Protein AF-A0A1E7FFU5-F1 (afdb_monomer)

pLDDT: mean 75.17, std 19.81, range [38.88, 97.31]

Organism: NCBI:txid635003

Secondary structure (DSSP, 8-state):
---PPPP---------------------------------PPP----------------PPP--------------S-S-HHHHHHHHHHHHHHHHHHHHHHHHHHHHHHHHHHHHHHHHHHHHHHHHHHHHHHH-------SSHHHHHHHHHHHHHHHHHHHHHHHHTT-HHHHHHHHHHHHHHHHHHHHHHHHHHHHSSS-SS-SHHHHHHHHHHHHHHHHTT---TT-TT------

Structure (mmCIF, N/CA/C/O backbone):
data_AF-A0A1E7FFU5-F1
#
_entry.id   AF-A0A1E7FFU5-F1
#
loop_
_atom_site.group_PDB
_atom_site.id
_atom_site.type_symbol
_atom_site.label_atom_id
_atom_site.label_alt_id
_atom_site.label_comp_id
_atom_site.label_asym_id
_atom_site.label_entity_id
_atom_site.label_seq_id
_atom_site.pdbx_PDB_ins_code
_atom_site.Cartn_x
_atom_site.Cartn_y
_atom_site.Cartn_z
_atom_site.occupancy
_atom_site.B_iso_or_equiv
_atom_site.auth_seq_id
_atom_site.auth_comp_id
_atom_site.auth_asym_id
_atom_site.auth_atom_id
_atom_site.pdbx_PDB_model_num
ATOM 1 N N . MET A 1 1 ? 16.672 20.144 -65.690 1.00 48.47 1 MET A N 1
ATOM 2 C CA . MET A 1 1 ? 16.721 21.311 -64.787 1.00 48.47 1 MET A CA 1
ATOM 3 C C . MET A 1 1 ? 16.829 20.763 -63.376 1.00 48.47 1 MET A C 1
ATOM 5 O O . MET A 1 1 ? 15.853 20.296 -62.812 1.00 48.47 1 MET A O 1
ATOM 9 N N . THR A 1 2 ? 18.065 20.639 -62.917 1.00 51.03 2 THR A N 1
ATOM 10 C CA . THR A 1 2 ? 18.500 19.960 -61.694 1.00 51.03 2 THR A CA 1
ATOM 11 C C . THR A 1 2 ? 18.874 21.024 -60.674 1.00 51.03 2 THR A C 1
ATOM 13 O O . THR A 1 2 ? 19.785 21.806 -60.929 1.00 51.03 2 THR A O 1
ATOM 16 N N . THR A 1 3 ? 18.182 21.068 -59.539 1.00 55.12 3 THR A N 1
ATOM 17 C CA . THR A 1 3 ? 18.546 21.929 -58.406 1.00 55.12 3 THR A CA 1
ATOM 18 C C . THR A 1 3 ? 18.886 21.049 -57.212 1.00 55.12 3 THR A C 1
ATOM 20 O O . THR A 1 3 ? 18.008 20.594 -56.481 1.00 55.12 3 THR A O 1
ATOM 23 N N . SER A 1 4 ? 20.182 20.787 -57.074 1.00 58.44 4 SER A N 1
ATOM 24 C CA . SER A 1 4 ? 20.850 20.258 -55.889 1.00 58.44 4 SER A CA 1
ATOM 25 C C . SER A 1 4 ? 20.815 21.296 -54.763 1.00 58.44 4 SER A C 1
ATOM 27 O O . SER A 1 4 ? 21.175 22.453 -54.984 1.00 58.44 4 SER A O 1
ATOM 29 N N . LYS A 1 5 ? 20.394 20.887 -53.563 1.00 66.06 5 LYS A N 1
ATOM 30 C CA . LYS A 1 5 ? 20.611 21.637 -52.318 1.00 66.06 5 LYS A CA 1
ATOM 31 C C . LYS A 1 5 ? 21.928 21.174 -51.677 1.00 66.06 5 LYS A C 1
ATOM 33 O O . LYS A 1 5 ? 22.198 19.979 -51.756 1.00 66.06 5 LYS A O 1
ATOM 38 N N . PRO A 1 6 ? 22.717 22.083 -51.082 1.00 65.50 6 PRO A N 1
ATOM 39 C CA . PRO A 1 6 ? 23.960 21.738 -50.407 1.00 65.50 6 PRO A CA 1
ATOM 40 C C . PRO A 1 6 ? 23.704 21.196 -48.997 1.00 65.50 6 PRO A C 1
ATOM 42 O O . PRO A 1 6 ? 22.785 21.642 -48.304 1.00 65.50 6 PRO A O 1
ATOM 45 N N . ASP A 1 7 ? 24.539 20.233 -48.628 1.00 63.53 7 ASP A N 1
ATOM 46 C CA . ASP A 1 7 ? 24.637 19.602 -47.320 1.00 63.53 7 ASP A CA 1
ATOM 47 C C . ASP A 1 7 ? 25.187 20.594 -46.283 1.00 63.53 7 ASP A C 1
ATOM 49 O O . ASP A 1 7 ? 26.199 21.256 -46.511 1.00 63.53 7 ASP A O 1
ATOM 53 N N . GLU A 1 8 ? 24.495 20.710 -45.148 1.00 71.44 8 GLU A N 1
ATOM 54 C CA . GLU A 1 8 ? 24.938 21.479 -43.985 1.00 71.44 8 GLU A CA 1
ATOM 55 C C . GLU A 1 8 ? 25.553 20.498 -42.979 1.00 71.44 8 GLU A C 1
ATOM 57 O O . GLU A 1 8 ? 24.866 19.751 -42.281 1.00 71.44 8 GLU A O 1
ATOM 62 N N . GLU A 1 9 ? 26.880 20.465 -42.998 1.00 61.94 9 GLU A N 1
ATOM 63 C CA . GLU A 1 9 ? 27.776 19.705 -42.134 1.00 61.94 9 GLU A CA 1
ATOM 64 C C . GLU A 1 9 ? 27.812 20.381 -40.751 1.00 61.94 9 GLU A C 1
ATOM 66 O O . GLU A 1 9 ? 28.358 21.470 -40.590 1.00 61.94 9 GLU A O 1
ATOM 71 N N . GLN A 1 10 ? 27.156 19.780 -39.750 1.00 61.38 10 GLN A N 1
ATOM 72 C CA . GLN A 1 10 ? 27.301 20.180 -38.346 1.00 61.38 10 GLN A CA 1
ATOM 73 C C . GLN A 1 10 ? 28.286 19.248 -37.645 1.00 61.38 10 GLN A C 1
ATOM 75 O O . GLN A 1 10 ? 27.934 18.152 -37.201 1.00 61.38 10 GLN A O 1
ATOM 80 N N . ASP A 1 11 ? 29.515 19.738 -37.520 1.00 58.59 11 ASP A N 1
ATOM 81 C CA . ASP A 1 11 ? 30.542 19.224 -36.625 1.00 58.59 11 ASP A CA 1
ATOM 82 C C . ASP A 1 11 ? 30.100 19.403 -35.167 1.00 58.59 11 ASP A C 1
ATOM 84 O O . ASP A 1 11 ? 30.077 20.512 -34.629 1.00 58.59 11 ASP A O 1
ATOM 88 N N . ILE A 1 12 ? 29.746 18.303 -34.501 1.00 67.06 12 ILE A N 1
ATOM 89 C CA . ILE A 1 12 ? 29.604 18.274 -33.044 1.00 67.06 12 ILE A CA 1
ATOM 90 C C . ILE A 1 12 ? 30.873 17.643 -32.474 1.00 67.06 12 ILE A C 1
ATOM 92 O O . ILE A 1 12 ? 31.105 16.437 -32.592 1.00 67.06 12 ILE A O 1
ATOM 96 N N . GLU A 1 13 ? 31.694 18.496 -31.859 1.00 58.28 13 GLU A N 1
ATOM 97 C CA . GLU A 1 13 ? 32.890 18.144 -31.099 1.00 58.28 13 GLU A CA 1
ATOM 98 C C . GLU A 1 13 ? 32.634 16.964 -30.154 1.00 58.28 13 GLU A C 1
ATOM 100 O O . GLU A 1 13 ? 31.835 17.012 -29.216 1.00 58.28 13 GLU A O 1
ATOM 105 N N . THR A 1 14 ? 33.383 15.892 -30.391 1.00 55.06 14 THR A N 1
ATOM 106 C CA . THR A 1 14 ? 33.469 14.734 -29.508 1.00 55.06 14 THR A CA 1
ATOM 107 C C . THR A 1 14 ? 34.507 15.033 -28.426 1.00 55.06 14 THR A C 1
ATOM 109 O O . THR A 1 14 ? 35.683 14.703 -28.561 1.00 55.06 14 THR A O 1
ATOM 112 N N . GLY A 1 15 ? 34.077 15.691 -27.348 1.00 54.62 15 GLY A N 1
ATOM 113 C CA . GLY A 1 15 ? 34.876 15.878 -26.138 1.00 54.62 15 GLY A CA 1
ATOM 114 C C . GLY A 1 15 ? 34.984 14.574 -25.352 1.00 54.62 15 GLY A C 1
ATOM 115 O O . GLY A 1 15 ? 34.080 14.210 -24.601 1.00 54.62 15 GLY A O 1
ATOM 116 N N . GLY A 1 16 ? 36.081 13.849 -25.557 1.00 55.94 16 GLY A N 1
ATOM 117 C CA . GLY A 1 16 ? 36.448 12.685 -24.764 1.00 55.94 16 GLY A CA 1
ATOM 118 C C . GLY A 1 16 ? 37.098 13.087 -23.442 1.00 55.94 16 GLY A C 1
ATOM 119 O O . GLY A 1 16 ? 38.154 13.707 -23.441 1.00 55.94 16 GLY A O 1
ATOM 120 N N . GLU A 1 17 ? 36.531 12.633 -22.327 1.00 53.38 17 GLU A N 1
ATOM 121 C CA . GLU A 1 17 ? 37.283 12.414 -21.091 1.00 53.38 17 GLU A CA 1
ATOM 122 C C . GLU A 1 17 ? 36.976 11.014 -20.551 1.00 53.38 17 GLU A C 1
ATOM 124 O O . GLU A 1 17 ? 35.843 10.645 -20.240 1.00 53.38 17 GLU A O 1
ATOM 129 N N . ALA A 1 18 ? 38.034 10.208 -20.520 1.00 57.22 18 ALA A N 1
ATOM 130 C CA . ALA A 1 18 ? 38.083 8.850 -20.009 1.00 57.22 18 ALA A CA 1
ATOM 131 C C . ALA A 1 18 ? 38.321 8.851 -18.472 1.00 57.22 18 ALA A C 1
ATOM 133 O O . ALA A 1 18 ? 38.581 9.897 -17.878 1.00 57.22 18 ALA A O 1
ATOM 134 N N . PRO A 1 19 ? 38.211 7.691 -17.795 1.00 59.06 19 PRO A N 1
ATOM 135 C CA . PRO A 1 19 ? 37.777 7.595 -16.404 1.00 59.06 19 PRO A CA 1
ATOM 136 C C . PRO A 1 19 ? 38.926 7.560 -15.389 1.00 59.06 19 PRO A C 1
ATOM 138 O O . PRO A 1 19 ? 39.921 6.862 -15.575 1.00 59.06 19 PRO A O 1
ATOM 141 N N . ALA A 1 20 ? 38.722 8.194 -14.232 1.00 55.06 20 ALA A N 1
ATOM 142 C CA . ALA A 1 20 ? 39.551 7.982 -13.048 1.00 55.06 20 ALA A CA 1
ATOM 143 C C . ALA A 1 20 ? 38.876 6.994 -12.079 1.00 55.06 20 ALA A C 1
ATOM 145 O O . ALA A 1 20 ? 38.003 7.329 -11.279 1.00 55.06 20 ALA A O 1
ATOM 146 N N . THR A 1 21 ? 39.322 5.744 -12.152 1.00 56.97 21 THR A N 1
ATOM 147 C CA . THR A 1 21 ? 39.233 4.727 -11.098 1.00 56.97 21 THR A CA 1
ATOM 148 C C . THR A 1 21 ? 39.769 5.243 -9.758 1.00 56.97 21 THR A C 1
ATOM 150 O O . THR A 1 21 ? 40.931 5.631 -9.683 1.00 56.97 21 THR A O 1
ATOM 153 N N . ALA A 1 22 ? 38.999 5.127 -8.668 1.00 52.16 22 ALA A N 1
ATOM 154 C CA . ALA A 1 22 ? 39.544 5.248 -7.310 1.00 52.16 22 ALA A CA 1
ATOM 155 C C . ALA A 1 22 ? 38.818 4.361 -6.275 1.00 52.16 22 ALA A C 1
ATOM 157 O O . ALA A 1 22 ? 37.822 4.720 -5.659 1.00 52.16 22 ALA A O 1
ATOM 158 N N . VAL A 1 23 ? 39.380 3.162 -6.110 1.00 56.91 23 VAL A N 1
ATOM 159 C CA . VAL A 1 23 ? 39.709 2.483 -4.842 1.00 56.91 23 VAL A CA 1
ATOM 160 C C . VAL A 1 23 ? 38.665 2.459 -3.707 1.00 56.91 23 VAL A C 1
ATOM 162 O O . VAL A 1 23 ? 38.579 3.290 -2.809 1.00 56.91 23 VAL A O 1
ATOM 165 N N . LYS A 1 24 ? 38.018 1.297 -3.672 1.00 51.50 24 LYS A N 1
ATOM 166 C CA . LYS A 1 24 ? 37.407 0.561 -2.556 1.00 51.50 24 LYS A CA 1
ATOM 167 C C . LYS A 1 24 ? 38.273 0.571 -1.272 1.00 51.50 24 LYS A C 1
ATOM 169 O O . LYS A 1 24 ? 39.325 -0.062 -1.232 1.00 51.50 24 LYS A O 1
ATOM 174 N N . ARG A 1 25 ? 37.779 1.144 -0.165 1.00 57.78 25 ARG A N 1
ATOM 175 C CA . ARG A 1 25 ? 38.251 0.828 1.205 1.00 57.78 25 ARG A CA 1
ATOM 176 C C . ARG A 1 25 ? 37.087 0.389 2.096 1.00 57.78 25 ARG A C 1
ATOM 178 O O . ARG A 1 25 ? 36.373 1.190 2.684 1.00 57.78 25 ARG A O 1
ATOM 185 N N . ARG A 1 26 ? 36.924 -0.933 2.207 1.00 53.69 26 ARG A N 1
ATOM 186 C CA . ARG A 1 26 ? 36.087 -1.598 3.216 1.00 53.69 26 ARG A CA 1
ATOM 187 C C . ARG A 1 26 ? 36.779 -1.498 4.581 1.00 53.69 26 ARG A C 1
ATOM 189 O O . ARG A 1 26 ? 37.820 -2.122 4.771 1.00 53.69 26 ARG A O 1
ATOM 196 N N . LYS A 1 27 ? 36.191 -0.793 5.551 1.00 54.78 27 LYS A N 1
ATOM 197 C CA . LYS A 1 27 ? 36.510 -0.989 6.975 1.00 54.78 27 LYS A CA 1
ATOM 198 C C . LYS A 1 27 ? 35.531 -2.009 7.564 1.00 54.78 27 LYS A C 1
ATOM 200 O O . LYS A 1 27 ? 34.360 -1.716 7.770 1.00 54.78 27 LYS A O 1
ATOM 205 N N . LYS A 1 28 ? 36.038 -3.220 7.813 1.00 49.88 28 LYS A N 1
ATOM 206 C CA . LYS A 1 28 ? 35.433 -4.238 8.685 1.00 49.88 28 LYS A CA 1
ATOM 207 C C . LYS A 1 28 ? 35.351 -3.660 10.102 1.00 49.88 28 LYS A C 1
ATOM 209 O O . LYS A 1 28 ? 36.396 -3.408 10.697 1.00 49.88 28 LYS A O 1
ATOM 214 N N . LYS A 1 29 ? 34.150 -3.508 10.662 1.00 50.50 29 LYS A N 1
ATOM 215 C CA . LYS A 1 29 ? 33.973 -3.364 12.112 1.00 50.50 29 LYS A CA 1
ATOM 216 C C . LYS A 1 29 ? 33.517 -4.713 12.663 1.00 50.50 29 LYS A C 1
ATOM 218 O O . LYS A 1 29 ? 32.391 -5.138 12.440 1.00 50.50 29 LYS A O 1
ATOM 223 N N . LYS A 1 30 ? 34.456 -5.406 13.313 1.00 54.12 30 LYS A N 1
ATOM 224 C CA . LYS A 1 30 ? 34.200 -6.516 14.236 1.00 54.12 30 LYS A CA 1
ATOM 225 C C . LYS A 1 30 ? 33.407 -5.947 15.414 1.00 54.12 30 LYS A C 1
ATOM 227 O O . LYS A 1 30 ? 33.922 -5.069 16.099 1.00 54.12 30 LYS A O 1
ATOM 232 N N . GLN A 1 31 ? 32.218 -6.472 15.670 1.00 47.03 31 GLN A N 1
ATOM 233 C CA . GLN A 1 31 ? 31.634 -6.490 17.007 1.00 47.03 31 GLN A CA 1
ATOM 234 C C . GLN A 1 31 ? 31.144 -7.913 17.252 1.00 47.03 31 GLN A C 1
ATOM 236 O O . GLN A 1 31 ? 30.123 -8.347 16.737 1.00 47.03 31 GLN A O 1
ATOM 241 N N . SER A 1 32 ? 32.001 -8.648 17.955 1.00 50.69 32 SER A N 1
ATOM 242 C CA . SER A 1 32 ? 31.706 -9.903 18.624 1.00 50.69 32 SER A CA 1
ATOM 243 C C . SER A 1 32 ? 31.334 -9.519 20.047 1.00 50.69 32 SER A C 1
ATOM 245 O O . SER A 1 32 ? 32.180 -8.983 20.760 1.00 50.69 32 SER A O 1
ATOM 247 N N . ALA A 1 33 ? 30.090 -9.757 20.431 1.00 49.69 33 ALA A N 1
ATOM 248 C CA . ALA A 1 33 ? 29.668 -9.779 21.820 1.00 49.69 33 ALA A CA 1
ATOM 249 C C . ALA A 1 33 ? 28.787 -11.016 21.978 1.00 49.69 33 ALA A C 1
ATOM 251 O O . ALA A 1 33 ? 27.599 -11.003 21.671 1.00 49.69 33 ALA A O 1
ATOM 252 N N . THR A 1 34 ? 29.439 -12.108 22.366 1.00 47.66 34 THR A N 1
ATOM 253 C CA . THR A 1 34 ? 28.807 -13.272 22.975 1.00 47.66 34 THR A CA 1
ATOM 254 C C . THR A 1 34 ? 28.323 -12.815 24.345 1.00 47.66 34 THR A C 1
ATOM 256 O O . THR A 1 34 ? 29.135 -12.400 25.169 1.00 47.66 34 THR A O 1
ATOM 259 N N . SER A 1 35 ? 27.012 -12.817 24.555 1.00 51.22 35 SER A N 1
ATOM 260 C CA . SER A 1 35 ? 26.415 -12.725 25.883 1.00 51.22 35 SER A CA 1
ATOM 261 C C . SER A 1 35 ? 25.649 -14.016 26.088 1.00 51.22 35 SER A C 1
ATOM 263 O O . SER A 1 35 ? 24.533 -14.172 25.599 1.00 51.22 35 SER A O 1
ATOM 265 N N . ASP A 1 36 ? 26.314 -14.945 26.761 1.00 54.31 36 ASP A N 1
ATOM 266 C CA . ASP A 1 36 ? 25.698 -16.093 27.404 1.00 54.31 36 ASP A CA 1
ATOM 267 C C . ASP A 1 36 ? 24.752 -15.581 28.495 1.00 54.31 36 ASP A C 1
ATOM 269 O O . ASP A 1 36 ? 25.110 -14.683 29.260 1.00 54.31 36 ASP A O 1
ATOM 273 N N . GLY A 1 37 ? 23.530 -16.107 28.547 1.00 48.44 37 GLY A N 1
ATOM 274 C CA . GLY A 1 37 ? 22.545 -15.630 29.510 1.00 48.44 37 GLY A CA 1
ATOM 275 C C . GLY A 1 37 ? 21.206 -16.345 29.431 1.00 48.44 37 GLY A C 1
ATOM 276 O O . GLY A 1 37 ? 20.300 -15.887 28.751 1.00 48.44 37 GLY A O 1
ATOM 277 N N . GLU A 1 38 ? 21.123 -17.423 30.209 1.00 38.88 38 GLU A N 1
ATOM 278 C CA . GLU A 1 38 ? 19.948 -17.840 30.983 1.00 38.88 38 GLU A CA 1
ATOM 279 C C . GLU A 1 38 ? 18.768 -18.558 30.308 1.00 38.88 38 GLU A C 1
ATOM 281 O O . GLU A 1 38 ? 18.119 -18.098 29.377 1.00 38.88 38 GLU A O 1
ATOM 286 N N . GLY A 1 39 ? 18.388 -19.655 30.971 1.00 43.38 39 GLY A N 1
ATOM 287 C CA . GLY A 1 39 ? 17.017 -19.744 31.464 1.00 43.38 39 GLY A CA 1
ATOM 288 C C . GLY A 1 39 ? 16.097 -20.641 30.660 1.00 43.38 39 GLY A C 1
ATOM 289 O O . GLY A 1 39 ? 15.221 -20.173 29.945 1.00 43.38 39 GLY A O 1
ATOM 290 N N . ARG A 1 40 ? 16.239 -21.950 30.856 1.00 53.88 40 ARG A N 1
ATOM 291 C CA . ARG A 1 40 ? 15.238 -22.955 30.492 1.00 53.88 40 ARG A CA 1
ATOM 292 C C . ARG A 1 40 ? 14.250 -23.116 31.659 1.00 53.88 40 ARG A C 1
ATOM 294 O O . ARG A 1 40 ? 14.632 -23.754 32.638 1.00 53.88 40 ARG A O 1
ATOM 301 N N . PRO A 1 41 ? 13.009 -22.602 31.602 1.00 57.94 41 PRO A N 1
ATOM 302 C CA . PRO A 1 41 ? 11.950 -23.090 32.468 1.00 57.94 41 PRO A CA 1
ATOM 303 C C . PRO A 1 41 ? 11.300 -24.330 31.851 1.00 57.94 41 PRO A C 1
ATOM 305 O O . PRO A 1 41 ? 11.048 -24.426 30.649 1.00 57.94 41 PRO A O 1
ATOM 308 N N . SER A 1 42 ? 11.105 -25.302 32.729 1.00 54.53 42 SER A N 1
ATOM 309 C CA . SER A 1 42 ? 10.524 -26.613 32.508 1.00 54.53 42 SER A CA 1
ATOM 310 C C . SER A 1 42 ? 9.164 -26.572 31.821 1.00 54.53 42 SER A C 1
ATOM 312 O O . SER A 1 42 ? 8.339 -25.696 32.065 1.00 54.53 42 SER A O 1
ATOM 314 N N . ALA A 1 43 ? 8.936 -27.600 31.007 1.00 44.91 43 ALA A N 1
ATOM 315 C CA . ALA A 1 43 ? 7.628 -27.989 30.525 1.00 44.91 43 ALA A CA 1
ATOM 316 C C . ALA A 1 43 ? 6.690 -28.248 31.715 1.00 44.91 43 ALA A C 1
ATOM 318 O O . ALA A 1 43 ? 6.987 -29.080 32.572 1.00 44.91 43 ALA A O 1
ATOM 319 N N . ILE A 1 44 ? 5.570 -27.532 31.744 1.00 49.47 44 ILE A N 1
ATOM 320 C CA . ILE A 1 44 ? 4.388 -27.905 32.513 1.00 49.47 44 ILE A CA 1
ATOM 321 C C . ILE A 1 44 ? 3.377 -28.383 31.477 1.00 49.47 44 ILE A C 1
ATOM 323 O O . ILE A 1 44 ? 2.782 -27.592 30.747 1.00 49.47 44 ILE A O 1
ATOM 327 N N . THR A 1 45 ? 3.263 -29.700 31.375 1.00 48.47 45 THR A N 1
ATOM 328 C CA . THR A 1 45 ? 2.127 -30.388 30.774 1.00 48.47 45 THR A CA 1
ATOM 329 C C . THR A 1 45 ? 0.933 -30.128 31.691 1.00 48.47 45 THR A C 1
ATOM 331 O O . THR A 1 45 ? 0.994 -30.463 32.873 1.00 48.47 45 THR A O 1
ATOM 334 N N . MET A 1 46 ? -0.112 -29.476 31.184 1.00 52.34 46 MET A N 1
ATOM 335 C CA . MET A 1 46 ? -1.432 -29.530 31.805 1.00 52.34 46 MET A CA 1
ATOM 336 C C . MET A 1 46 ? -2.358 -30.250 30.844 1.00 52.34 46 MET A C 1
ATOM 338 O O . MET A 1 46 ? -2.714 -29.739 29.781 1.00 52.34 46 MET A O 1
ATOM 342 N N . ASP A 1 47 ? -2.676 -31.467 31.247 1.00 65.62 47 ASP A N 1
ATOM 343 C CA . ASP A 1 47 ? -3.780 -32.258 30.756 1.00 65.62 47 ASP A CA 1
ATOM 344 C C . ASP A 1 47 ? -5.018 -31.733 31.494 1.00 65.62 47 ASP A C 1
ATOM 346 O O . ASP A 1 47 ? -5.048 -31.784 32.722 1.00 65.62 47 ASP A O 1
ATOM 350 N N . GLU A 1 48 ? -6.028 -31.211 30.796 1.00 56.34 48 GLU A N 1
ATOM 351 C CA . GLU A 1 48 ? -7.367 -31.146 31.388 1.00 56.34 48 GLU A CA 1
ATOM 352 C C . GLU A 1 48 ? -8.462 -31.224 30.319 1.00 56.34 48 GLU A C 1
ATOM 354 O O . GLU A 1 48 ? -8.619 -30.359 29.453 1.00 56.34 48 GLU A O 1
ATOM 359 N N . GLU A 1 49 ? -9.193 -32.336 30.394 1.00 51.62 49 GLU A N 1
ATOM 360 C CA . GLU A 1 49 ? -10.520 -32.549 29.837 1.00 51.62 49 GLU A CA 1
ATOM 361 C C . GLU A 1 49 ? -11.482 -31.435 30.263 1.00 51.62 49 GLU A C 1
ATOM 363 O O . GLU A 1 49 ? -11.492 -31.005 31.411 1.00 51.62 49 GLU A O 1
ATOM 368 N N . GLY A 1 50 ? -12.375 -31.021 29.365 1.00 48.53 50 GLY A N 1
ATOM 369 C CA . GLY A 1 50 ? -13.420 -30.074 29.742 1.00 48.53 50 GLY A CA 1
ATOM 370 C C . GLY A 1 50 ? -14.303 -29.642 28.587 1.00 48.53 50 GLY A C 1
ATOM 371 O O . GLY A 1 50 ? -14.411 -28.456 28.290 1.00 48.53 50 GLY A O 1
ATOM 372 N N . ALA A 1 51 ? -14.935 -30.599 27.910 1.00 49.53 51 ALA A N 1
ATOM 373 C CA . ALA A 1 51 ? -16.003 -30.308 26.967 1.00 49.53 51 ALA A CA 1
ATOM 374 C C . ALA A 1 51 ? -17.230 -29.766 27.721 1.00 49.53 51 ALA A C 1
ATOM 376 O O . ALA A 1 51 ? -17.987 -30.528 28.318 1.00 49.53 51 ALA A O 1
ATOM 377 N N . LEU A 1 52 ? -17.456 -28.453 27.655 1.00 46.88 52 LEU A N 1
ATOM 378 C CA . LEU A 1 52 ? -18.755 -27.853 27.947 1.00 46.88 52 LEU A CA 1
ATOM 379 C C . LEU A 1 52 ? -19.182 -26.956 26.785 1.00 46.88 52 LEU A C 1
ATOM 381 O O . LEU A 1 52 ? -18.680 -25.857 26.564 1.00 46.88 52 LEU A O 1
ATOM 385 N N . THR A 1 53 ? -20.145 -27.481 26.037 1.00 48.78 53 THR A N 1
ATOM 386 C CA . THR A 1 53 ? -21.021 -26.772 25.105 1.00 48.78 53 THR A CA 1
ATOM 387 C C . THR A 1 53 ? -21.710 -25.583 25.783 1.00 48.78 53 THR A C 1
ATOM 389 O O . THR A 1 53 ? -22.399 -25.794 26.785 1.00 48.78 53 THR A O 1
ATOM 392 N N . PRO A 1 54 ? -21.646 -24.361 25.225 1.00 46.06 54 PRO A N 1
ATOM 393 C CA . PRO A 1 54 ? -22.546 -23.293 25.614 1.00 46.06 54 PRO A CA 1
ATOM 394 C C . PRO A 1 54 ? -23.835 -23.390 24.794 1.00 46.06 54 PRO A C 1
ATOM 396 O O . PRO A 1 54 ? -23.869 -23.132 23.590 1.00 46.06 54 PRO A O 1
ATOM 399 N N . THR A 1 55 ? -24.906 -23.772 25.482 1.00 45.00 55 THR A N 1
ATOM 400 C CA . THR A 1 55 ? -26.290 -23.673 25.021 1.00 45.00 55 THR A CA 1
ATOM 401 C C . THR A 1 55 ? -26.646 -22.210 24.736 1.00 45.00 55 THR A C 1
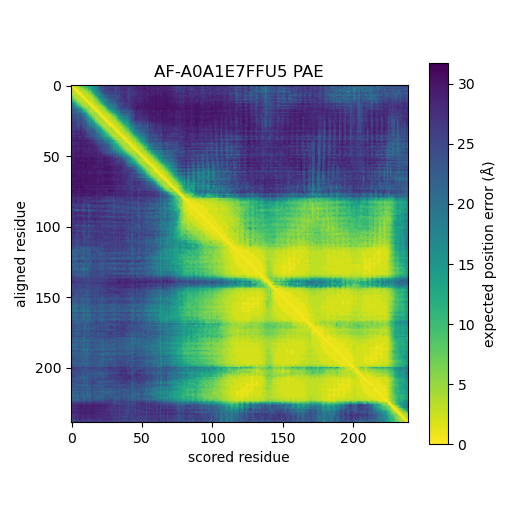ATOM 403 O O . THR A 1 55 ? -26.350 -21.315 25.527 1.00 45.00 55 THR A O 1
ATOM 406 N N . GLN A 1 56 ? -27.287 -21.984 23.589 1.00 49.19 56 GLN A N 1
ATOM 407 C CA . GLN A 1 56 ? -27.824 -20.704 23.131 1.00 49.19 56 GLN A CA 1
ATOM 408 C C . GLN A 1 56 ? -28.720 -20.022 24.176 1.00 49.19 56 GLN A C 1
ATOM 410 O O . GLN A 1 56 ? -29.628 -20.639 24.728 1.00 49.19 56 GLN A O 1
ATOM 415 N N . GLY A 1 57 ? -28.533 -18.712 24.342 1.00 44.59 57 GLY A N 1
ATOM 416 C CA . GLY A 1 57 ? -29.480 -17.814 24.997 1.00 44.59 57 GLY A CA 1
ATOM 417 C C . GLY A 1 57 ? -29.699 -16.574 24.135 1.00 44.59 57 GLY A C 1
ATOM 418 O O . GLY A 1 57 ? -28.950 -15.605 24.223 1.00 44.59 57 GLY A O 1
ATOM 419 N N . THR A 1 58 ? -30.706 -16.615 23.264 1.00 49.59 58 THR A N 1
ATOM 420 C CA . THR A 1 58 ? -31.203 -15.444 22.532 1.00 49.59 58 THR A CA 1
ATOM 421 C C . THR A 1 58 ? -32.003 -14.577 23.499 1.00 49.59 58 THR A C 1
ATOM 423 O O . THR A 1 58 ? -33.181 -14.831 23.737 1.00 49.59 58 THR A O 1
ATOM 426 N N . THR A 1 59 ? -31.366 -13.546 24.051 1.00 47.38 59 THR A N 1
ATOM 427 C CA . THR A 1 59 ? -32.046 -12.540 24.875 1.00 47.38 59 THR A CA 1
ATOM 428 C C . THR A 1 59 ? -32.195 -11.253 24.072 1.00 47.38 59 THR A C 1
ATOM 430 O O . THR A 1 59 ? -31.230 -10.535 23.816 1.00 47.38 59 THR A O 1
ATOM 433 N N . THR A 1 60 ? -33.424 -10.974 23.649 1.00 48.41 60 THR A N 1
ATOM 434 C CA . THR A 1 60 ? -33.845 -9.701 23.054 1.00 48.41 60 THR A CA 1
ATOM 435 C C . THR A 1 60 ? -33.573 -8.532 24.009 1.00 48.41 60 THR A C 1
ATOM 437 O O . THR A 1 60 ? -33.927 -8.629 25.187 1.00 48.41 60 THR A O 1
ATOM 440 N N . PRO A 1 61 ? -32.995 -7.412 23.537 1.00 52.94 61 PRO A N 1
ATOM 441 C CA . PRO A 1 61 ? -32.752 -6.252 24.383 1.00 52.94 61 PRO A CA 1
ATOM 442 C C . PRO A 1 61 ? -34.073 -5.539 24.730 1.00 52.94 61 PRO A C 1
ATOM 444 O O . PRO A 1 61 ? -34.915 -5.341 23.847 1.00 52.94 61 PRO A O 1
ATOM 447 N N . PRO A 1 62 ? -34.271 -5.115 25.992 1.00 52.22 62 PRO A N 1
ATOM 448 C CA . PRO A 1 62 ? -35.431 -4.326 26.374 1.00 52.22 62 PRO A CA 1
ATOM 449 C C . PRO A 1 62 ? -35.346 -2.932 25.742 1.00 52.22 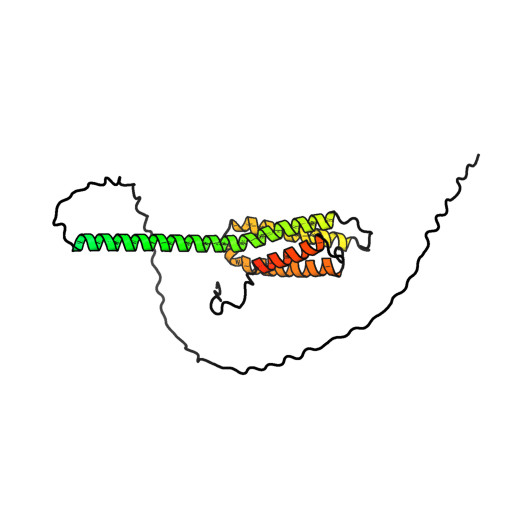62 PRO A C 1
ATOM 451 O O . PRO A 1 62 ? -34.358 -2.209 25.874 1.00 52.22 62 PRO A O 1
ATOM 454 N N . LYS A 1 63 ? -36.415 -2.553 25.041 1.00 50.59 63 LYS A N 1
ATOM 455 C CA . LYS A 1 63 ? -36.633 -1.219 24.482 1.00 50.59 63 LYS A CA 1
ATOM 456 C C 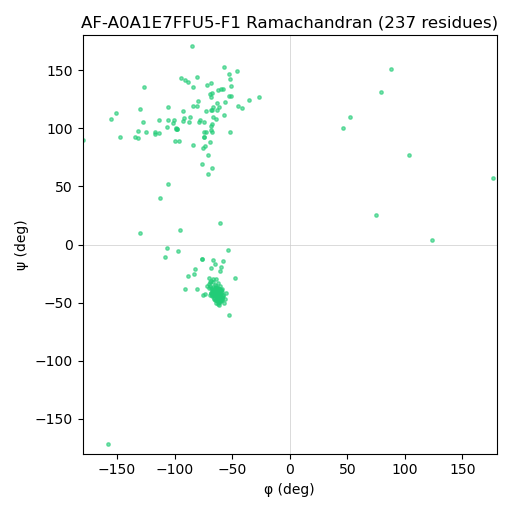. LYS A 1 63 ? -36.845 -0.231 25.632 1.00 50.59 63 LYS A C 1
ATOM 458 O O . LYS A 1 63 ? -37.939 -0.139 26.178 1.00 50.59 63 LYS A O 1
ATOM 463 N N . ILE A 1 64 ? -35.788 0.487 26.007 1.00 49.41 64 ILE A N 1
ATOM 464 C CA . ILE A 1 64 ? -35.835 1.548 27.017 1.00 49.41 64 ILE A CA 1
ATOM 465 C C . ILE A 1 64 ? -36.427 2.801 26.365 1.00 49.41 64 ILE A C 1
ATOM 467 O O . ILE A 1 64 ? -35.791 3.454 25.539 1.00 49.41 64 ILE A O 1
ATOM 471 N N . THR A 1 65 ? -37.669 3.119 26.717 1.00 50.25 65 THR A N 1
ATOM 472 C CA . THR A 1 65 ? -38.280 4.431 26.479 1.00 50.25 65 THR A CA 1
ATOM 473 C C . THR A 1 65 ? -37.605 5.494 27.355 1.00 50.25 65 THR A C 1
ATOM 475 O O . THR A 1 65 ? -37.340 5.215 28.527 1.00 50.25 65 THR A O 1
ATOM 478 N N . PRO A 1 66 ? -37.337 6.705 26.833 1.00 50.34 66 PRO A N 1
ATOM 479 C CA . PRO A 1 66 ? -36.798 7.802 27.626 1.00 50.34 66 PRO A CA 1
ATOM 480 C C . PRO A 1 66 ? -37.854 8.232 28.647 1.00 50.34 66 PRO A C 1
ATOM 482 O O . PRO A 1 66 ? -38.909 8.747 28.287 1.00 50.34 66 PRO A O 1
ATOM 485 N N . GLN A 1 67 ? -37.595 7.942 29.919 1.00 45.78 67 GLN A N 1
ATOM 486 C CA . GLN A 1 67 ? -38.421 8.413 31.018 1.00 45.78 67 GLN A CA 1
ATOM 487 C C . GLN A 1 67 ? -37.955 9.827 31.371 1.00 45.78 67 GLN A C 1
ATOM 489 O O . GLN A 1 67 ? -36.790 10.033 31.708 1.00 45.78 67 GLN A O 1
ATOM 494 N N . ASP A 1 68 ? -38.860 10.794 31.236 1.00 43.81 68 ASP A N 1
ATOM 495 C CA . ASP A 1 68 ? -38.627 12.195 31.568 1.00 43.81 68 ASP A CA 1
ATOM 496 C C . ASP A 1 68 ? -38.194 12.343 33.032 1.00 43.81 68 ASP A C 1
ATOM 498 O O . ASP A 1 68 ? -38.978 12.149 33.966 1.00 43.81 68 ASP A O 1
ATOM 502 N N . THR A 1 69 ? -36.933 12.723 33.233 1.00 49.28 69 THR A N 1
ATOM 503 C CA . THR A 1 69 ? -36.383 13.095 34.537 1.00 49.28 69 THR A CA 1
ATOM 504 C C . THR A 1 69 ? -36.999 14.420 34.980 1.00 49.28 69 THR A C 1
ATOM 506 O O . THR A 1 69 ? -36.464 15.499 34.725 1.00 49.28 69 THR A O 1
ATOM 509 N N . ARG A 1 70 ? -38.142 14.357 35.667 1.00 48.59 70 ARG A N 1
ATOM 510 C CA . ARG A 1 70 ? -38.605 15.455 36.521 1.00 48.59 70 ARG A CA 1
ATOM 511 C C . ARG A 1 70 ? -37.839 15.401 37.839 1.00 48.59 70 ARG A C 1
ATOM 513 O O . ARG A 1 70 ? -38.108 14.560 38.692 1.00 48.59 70 ARG A O 1
ATOM 520 N N . THR A 1 71 ? -36.897 16.322 38.002 1.00 43.81 71 THR A N 1
ATOM 521 C CA . THR A 1 71 ? -36.220 16.597 39.273 1.00 43.81 71 THR A CA 1
ATOM 522 C C . THR A 1 71 ? -37.229 17.199 40.252 1.00 43.81 71 THR A C 1
ATOM 524 O O . THR A 1 71 ? -37.513 18.393 40.199 1.00 43.81 71 THR A O 1
ATOM 527 N N . ILE A 1 72 ? -37.808 16.370 41.123 1.00 49.25 72 ILE A N 1
ATOM 528 C CA . ILE A 1 72 ? -38.604 16.828 42.266 1.00 49.25 72 ILE A CA 1
ATOM 529 C C . ILE A 1 72 ? -37.655 16.951 43.461 1.00 49.25 72 ILE A C 1
ATOM 531 O O . ILE A 1 72 ? -37.173 15.955 43.996 1.00 49.25 72 ILE A O 1
ATOM 535 N N . THR A 1 73 ? -37.368 18.181 43.875 1.00 48.09 73 THR A N 1
ATOM 536 C CA . THR A 1 73 ? -36.661 18.498 45.120 1.00 48.09 73 THR A CA 1
ATOM 537 C C . THR A 1 73 ? -37.603 18.288 46.307 1.00 48.09 73 THR A C 1
ATOM 539 O O . THR A 1 73 ? -38.345 19.188 46.691 1.00 48.09 73 THR A O 1
ATOM 542 N N . THR A 1 74 ? -37.591 17.095 46.907 1.00 46.91 74 THR A N 1
ATOM 543 C CA . THR A 1 74 ? -38.226 16.857 48.212 1.00 46.91 74 THR A CA 1
ATOM 544 C C . THR A 1 74 ? -37.179 16.927 49.317 1.00 46.91 74 THR A C 1
ATOM 546 O O . THR A 1 74 ? -36.453 15.968 49.574 1.00 46.91 74 THR A O 1
ATOM 549 N N . ASN A 1 75 ? -37.118 18.072 49.992 1.00 53.69 75 ASN A N 1
ATOM 550 C CA . ASN A 1 75 ? -36.449 18.210 51.280 1.00 53.69 75 ASN A CA 1
ATOM 551 C C . ASN A 1 75 ? -37.340 17.555 52.338 1.00 53.69 75 ASN A C 1
ATOM 553 O O . ASN A 1 75 ? -38.235 18.233 52.818 1.00 53.69 75 ASN A O 1
ATOM 557 N N . ASN A 1 76 ? -37.153 16.271 52.662 1.00 51.81 76 ASN A N 1
ATOM 558 C CA . ASN A 1 76 ? -37.667 15.677 53.903 1.00 51.81 76 ASN A CA 1
ATOM 559 C C . ASN A 1 76 ? -36.838 14.449 54.320 1.00 51.81 76 ASN A C 1
ATOM 561 O O . ASN A 1 76 ? -36.871 13.383 53.712 1.00 51.81 76 ASN A O 1
ATOM 565 N N . SER A 1 77 ? -36.079 14.691 55.381 1.00 55.41 77 SER A N 1
ATOM 566 C CA . SER A 1 77 ? -35.352 13.838 56.314 1.00 55.41 77 SER A CA 1
ATOM 567 C C . SER A 1 77 ? -35.908 12.419 56.506 1.00 55.41 77 SER A C 1
ATOM 569 O O . SER A 1 77 ? -37.055 12.252 56.908 1.00 55.41 77 SER A O 1
ATOM 571 N N . GLY A 1 78 ? -35.058 11.401 56.330 1.00 54.78 78 GLY A N 1
ATOM 572 C CA . GLY A 1 78 ? -35.304 10.056 56.873 1.00 54.78 78 GLY A CA 1
ATOM 573 C C . GLY A 1 78 ? -35.321 8.902 55.873 1.00 54.78 78 GLY A C 1
ATOM 574 O O . GLY A 1 78 ? -35.579 7.772 56.281 1.00 54.78 78 GLY A O 1
ATOM 575 N N . LEU A 1 79 ? -35.033 9.137 54.587 1.00 54.16 79 LEU A N 1
ATOM 576 C CA . LEU A 1 79 ? -34.771 8.027 53.670 1.00 54.16 79 LEU A CA 1
ATOM 577 C C . LEU A 1 79 ? -33.446 7.366 54.086 1.00 54.16 79 LEU A C 1
ATOM 579 O O . LEU A 1 79 ? -32.401 8.013 54.088 1.00 54.16 79 LEU A O 1
ATOM 583 N N . SER A 1 80 ? -33.544 6.105 54.515 1.00 64.81 80 SER A N 1
ATOM 584 C CA . SER A 1 80 ? -32.462 5.248 55.011 1.00 64.81 80 SER A CA 1
ATOM 585 C C . SER A 1 80 ? -31.137 5.491 54.271 1.00 64.81 80 SER A C 1
ATOM 587 O O . SER A 1 80 ? -31.058 5.381 53.047 1.00 64.81 80 SER A O 1
ATOM 589 N N . ILE A 1 81 ? -30.092 5.801 55.043 1.00 76.50 81 ILE A N 1
ATOM 590 C CA . ILE A 1 81 ? -28.697 5.978 54.599 1.00 76.50 81 ILE A CA 1
ATOM 591 C C . ILE A 1 81 ? -28.233 4.821 53.687 1.00 76.50 81 ILE A C 1
ATOM 593 O O . ILE A 1 81 ? -27.432 5.021 52.767 1.00 76.50 81 ILE A O 1
ATOM 597 N N . ASP A 1 82 ? -28.798 3.626 53.863 1.00 76.88 82 ASP A N 1
ATOM 598 C CA . ASP A 1 82 ? -28.466 2.446 53.067 1.00 76.88 82 ASP A CA 1
ATOM 599 C C . ASP A 1 82 ? -29.009 2.526 51.631 1.00 76.88 82 ASP A C 1
ATOM 601 O O . ASP A 1 82 ? -28.323 2.123 50.689 1.00 76.88 82 ASP A O 1
ATOM 605 N N . GLN A 1 83 ? -30.192 3.112 51.406 1.00 78.31 83 GLN A N 1
ATOM 606 C CA . GLN A 1 83 ? -30.744 3.242 50.050 1.00 78.31 83 GLN A CA 1
ATOM 607 C C . GLN A 1 83 ? -29.942 4.207 49.174 1.00 78.31 83 GLN A C 1
ATOM 609 O O . GLN A 1 83 ? -29.718 3.936 47.990 1.00 78.31 83 GLN A O 1
ATOM 614 N N . GLN A 1 84 ? -29.463 5.312 49.747 1.00 83.69 84 GLN A N 1
ATOM 615 C CA . GLN A 1 84 ? -28.655 6.280 49.003 1.00 83.69 84 GLN A CA 1
ATOM 616 C C . GLN A 1 84 ? -27.278 5.710 48.635 1.00 83.69 84 GLN A C 1
ATOM 618 O O . GLN A 1 84 ? -26.749 5.980 47.550 1.00 83.69 84 GLN A O 1
ATOM 623 N N . THR A 1 85 ? -26.735 4.847 49.495 1.00 89.81 85 THR A N 1
ATOM 624 C CA . THR A 1 85 ? -25.489 4.120 49.236 1.00 89.81 85 THR A CA 1
ATOM 625 C C . THR A 1 85 ? -25.653 3.138 48.071 1.00 89.81 85 THR A C 1
ATOM 627 O O . THR A 1 85 ? -24.839 3.143 47.143 1.00 89.81 85 THR A O 1
ATOM 630 N N . ILE A 1 86 ? -26.744 2.362 48.047 1.00 91.75 86 ILE A N 1
ATOM 631 C CA . ILE A 1 86 ? -27.034 1.404 46.964 1.00 91.75 86 ILE A CA 1
ATOM 632 C C . ILE A 1 86 ? -27.188 2.116 45.613 1.00 91.75 86 ILE A C 1
ATOM 634 O O . ILE A 1 86 ? -26.599 1.690 44.614 1.00 91.75 86 ILE A O 1
ATOM 638 N N . LEU A 1 87 ? -27.928 3.229 45.570 1.00 90.06 87 LEU A N 1
ATOM 639 C CA . LEU A 1 87 ? -28.113 4.007 44.341 1.00 90.06 87 LEU A CA 1
ATOM 640 C C . LEU A 1 87 ? -26.777 4.552 43.809 1.00 90.06 87 LEU A C 1
ATOM 642 O O . LEU A 1 87 ? -26.505 4.515 42.604 1.00 90.06 87 LEU A O 1
ATOM 646 N N . THR A 1 88 ? -25.920 5.025 44.716 1.00 91.88 88 THR A N 1
ATOM 647 C CA . THR A 1 88 ? -24.599 5.558 44.366 1.00 91.88 88 THR A CA 1
ATOM 648 C C . THR A 1 88 ? -23.712 4.471 43.760 1.00 91.88 88 THR A C 1
ATOM 650 O O . THR A 1 88 ? -23.102 4.695 42.712 1.00 91.88 88 THR A O 1
ATOM 653 N N . MET A 1 89 ? -23.692 3.272 44.349 1.00 93.44 89 MET A N 1
ATOM 654 C CA . MET A 1 89 ? -22.923 2.142 43.819 1.00 93.44 89 MET A CA 1
ATOM 655 C C . MET A 1 89 ? -23.436 1.680 42.449 1.00 93.44 89 MET A C 1
ATOM 657 O O . MET A 1 89 ? -22.631 1.494 41.536 1.00 93.44 89 MET A O 1
ATOM 661 N N . MET A 1 90 ? -24.755 1.575 42.243 1.00 92.06 90 MET A N 1
ATOM 662 C CA . MET A 1 90 ? -25.306 1.233 40.920 1.00 92.06 90 MET A CA 1
ATOM 663 C C . MET A 1 90 ? -24.951 2.270 39.850 1.00 92.06 90 MET A C 1
ATOM 665 O O . MET A 1 90 ? -24.644 1.913 38.709 1.00 92.06 90 MET A O 1
ATOM 669 N N . THR A 1 91 ? -24.953 3.553 40.215 1.00 93.19 91 THR A N 1
ATOM 670 C CA . THR A 1 91 ? -24.598 4.643 39.297 1.00 93.19 91 THR A CA 1
ATOM 671 C C . THR A 1 91 ? -23.113 4.593 38.933 1.00 93.19 91 THR A C 1
ATOM 673 O O . THR A 1 91 ? -22.754 4.732 37.759 1.00 93.19 91 THR A O 1
ATOM 676 N N . GLN A 1 92 ? -22.246 4.323 39.913 1.00 95.19 92 GLN A N 1
ATOM 677 C CA . GLN A 1 92 ? -20.810 4.129 39.699 1.00 95.19 92 GLN A CA 1
ATOM 678 C C . GLN A 1 92 ? -20.541 2.942 38.764 1.00 95.19 92 GLN A C 1
ATOM 680 O O . GLN A 1 92 ? -19.844 3.101 37.763 1.00 95.19 92 GLN A O 1
ATOM 685 N N . ILE A 1 93 ? -21.158 1.785 39.022 1.00 95.69 93 ILE A N 1
ATOM 686 C CA . ILE A 1 93 ? -21.003 0.574 38.200 1.00 95.69 93 ILE A CA 1
ATOM 687 C C . ILE A 1 93 ? -21.501 0.809 36.767 1.00 95.69 93 ILE A C 1
ATOM 689 O O . ILE A 1 93 ? -20.807 0.478 35.806 1.00 95.69 93 ILE A O 1
ATOM 693 N N . SER A 1 94 ? -22.664 1.445 36.604 1.00 94.94 94 SER A N 1
ATOM 694 C CA . SER A 1 94 ? -23.221 1.755 35.279 1.00 94.94 94 SER A CA 1
ATOM 695 C C . SER A 1 94 ? -22.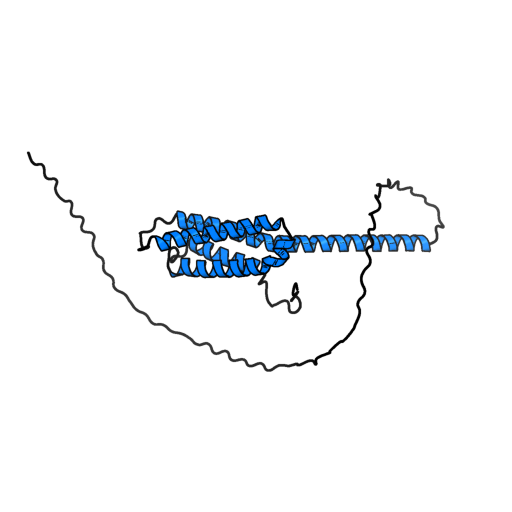319 2.700 34.481 1.00 94.94 94 SER A C 1
ATOM 697 O O . SER A 1 94 ? -22.171 2.555 33.267 1.00 94.94 94 SER A O 1
ATOM 699 N N . THR A 1 95 ? -21.692 3.663 35.161 1.00 93.56 95 THR A N 1
ATOM 700 C CA . THR A 1 95 ? -20.753 4.603 34.535 1.00 93.56 95 THR A CA 1
ATOM 701 C C . THR A 1 95 ? -19.465 3.897 34.118 1.00 93.56 95 THR A C 1
ATOM 703 O O . THR A 1 95 ? -18.997 4.094 32.997 1.00 93.56 95 THR A O 1
ATOM 706 N N . GLN A 1 96 ? -18.931 3.024 34.975 1.00 93.69 96 GLN A N 1
ATOM 707 C CA . GLN A 1 96 ? -17.759 2.204 34.662 1.00 93.69 96 GLN A CA 1
ATOM 708 C C . GLN A 1 96 ? -18.007 1.318 33.437 1.00 93.69 96 GLN A C 1
ATOM 710 O O . GLN A 1 96 ? -17.202 1.317 32.510 1.00 93.69 96 GLN A O 1
ATOM 715 N N . TYR A 1 97 ? -19.157 0.642 33.373 1.00 95.00 97 TYR A N 1
ATOM 716 C CA . TYR A 1 97 ? -19.507 -0.200 32.230 1.00 95.00 97 TYR A CA 1
ATOM 717 C C . TYR A 1 97 ? -19.581 0.590 30.916 1.00 95.00 97 TYR A C 1
ATOM 719 O O . TYR A 1 97 ? -19.000 0.178 29.914 1.00 95.00 97 TYR A O 1
ATOM 727 N N . LYS A 1 98 ? -20.213 1.773 30.922 1.00 93.38 98 LYS A N 1
ATOM 728 C CA . LYS A 1 98 ? -20.262 2.642 29.732 1.00 93.38 98 LYS A CA 1
ATOM 729 C C . LYS A 1 98 ? -18.876 3.099 29.280 1.00 93.38 98 LYS A C 1
ATOM 731 O O . LYS A 1 98 ? -18.628 3.164 28.077 1.00 93.38 98 LYS A O 1
ATOM 736 N N . ASN A 1 99 ? -17.983 3.405 30.219 1.00 93.31 99 ASN A N 1
ATOM 737 C CA . ASN A 1 99 ? -16.616 3.804 29.893 1.00 93.31 99 ASN A CA 1
ATOM 738 C C . ASN A 1 99 ? -15.818 2.632 29.304 1.00 93.31 99 ASN A C 1
ATOM 740 O O . ASN A 1 99 ? -15.157 2.811 28.285 1.00 93.31 99 ASN A O 1
ATOM 744 N N . MET A 1 100 ? -15.957 1.424 29.860 1.00 89.12 100 MET A N 1
ATOM 745 C CA . MET A 1 100 ? -15.312 0.222 29.317 1.00 89.12 100 MET A CA 1
ATOM 746 C C . MET A 1 100 ? -15.804 -0.130 27.906 1.00 89.12 100 MET A C 1
ATOM 748 O O . MET A 1 100 ? -14.993 -0.459 27.039 1.00 89.12 100 MET A O 1
ATOM 752 N N . GLU A 1 101 ? -17.111 -0.035 27.642 1.00 93.75 101 GLU A N 1
ATOM 753 C CA . GLU A 1 101 ? -17.671 -0.292 26.306 1.00 93.75 101 GLU A CA 1
ATOM 754 C C . GLU A 1 101 ? -17.147 0.737 25.289 1.00 93.75 101 GLU A C 1
ATOM 756 O O . GLU A 1 101 ? -16.739 0.383 24.181 1.00 93.75 101 GLU A O 1
ATOM 761 N N . LYS A 1 102 ? -17.086 2.016 25.685 1.00 93.31 102 LYS A N 1
ATOM 762 C CA . LYS A 1 102 ? -16.554 3.094 24.844 1.00 93.31 102 LYS A CA 1
ATOM 763 C C . LYS A 1 102 ? -15.077 2.877 24.514 1.00 93.31 102 LYS A C 1
ATOM 765 O O . LYS A 1 102 ? -14.693 3.016 23.354 1.00 93.31 102 LYS A O 1
ATOM 770 N N . ASP A 1 103 ? -14.267 2.493 25.495 1.00 88.25 103 ASP A N 1
ATOM 771 C CA . ASP A 1 103 ? -12.843 2.217 25.288 1.00 88.25 103 ASP A CA 1
ATOM 772 C C . ASP A 1 103 ? -12.617 1.024 24.355 1.00 88.25 103 ASP A C 1
ATOM 774 O O . ASP A 1 103 ? -11.697 1.047 23.527 1.00 88.25 103 ASP A O 1
ATOM 778 N N . ARG A 1 104 ? -13.478 -0.001 24.433 1.00 88.62 104 ARG A N 1
ATOM 779 C CA . ARG A 1 104 ? -13.446 -1.135 23.501 1.00 88.62 104 ARG A CA 1
ATOM 780 C C . ARG A 1 104 ? -13.684 -0.672 22.063 1.00 88.62 104 ARG A C 1
ATOM 782 O O . ARG A 1 104 ? -12.888 -0.999 21.185 1.00 88.62 104 ARG A O 1
ATOM 789 N N . ILE A 1 105 ? -14.714 0.146 21.843 1.00 87.31 105 ILE A N 1
ATOM 790 C CA . ILE A 1 105 ? -15.061 0.681 20.517 1.00 87.31 105 ILE A CA 1
ATOM 791 C C . ILE A 1 105 ? -13.926 1.553 19.958 1.00 87.31 105 ILE A C 1
ATOM 793 O O . ILE A 1 105 ? -13.515 1.369 18.812 1.00 87.31 105 ILE A O 1
ATOM 797 N N . VAL A 1 106 ? -13.360 2.454 20.769 1.00 88.56 106 VAL A N 1
ATOM 798 C CA . VAL A 1 106 ? -12.267 3.349 20.340 1.00 88.56 106 VAL A CA 1
ATOM 799 C C . VAL A 1 106 ? -11.010 2.561 19.956 1.00 88.56 106 VAL A C 1
ATOM 801 O O . VAL A 1 106 ? -10.327 2.899 18.985 1.00 88.56 106 VAL A O 1
ATOM 804 N N . ARG A 1 107 ? -10.689 1.486 20.687 1.00 81.06 107 ARG A N 1
ATOM 805 C CA . ARG A 1 107 ? -9.536 0.632 20.368 1.00 81.06 107 ARG A CA 1
ATOM 806 C C . ARG A 1 107 ? -9.727 -0.108 19.043 1.00 81.06 107 ARG A C 1
ATOM 808 O O . ARG A 1 107 ? -8.785 -0.170 18.250 1.00 81.06 107 ARG A O 1
ATOM 815 N N . GLU A 1 108 ? -10.922 -0.639 18.794 1.00 82.12 108 GLU A N 1
ATOM 816 C CA . GLU A 1 108 ? -11.258 -1.311 17.533 1.00 82.12 108 GLU A CA 1
ATOM 817 C C . GLU A 1 108 ? -11.191 -0.342 16.341 1.00 82.12 108 GLU A C 1
ATOM 819 O O . GLU A 1 108 ? -10.591 -0.662 15.311 1.00 82.12 108 GLU A O 1
ATOM 824 N N . GLU A 1 109 ? -11.721 0.874 16.494 1.00 82.56 109 GLU A N 1
ATOM 825 C CA . GLU A 1 109 ? -11.693 1.901 15.448 1.00 82.56 109 GLU A CA 1
ATOM 826 C C . GLU A 1 109 ? -10.255 2.330 15.109 1.00 82.56 109 GLU A C 1
ATOM 828 O O . GLU A 1 109 ? -9.871 2.402 13.935 1.00 82.56 109 GLU A O 1
ATOM 833 N N . ASN A 1 110 ? -9.412 2.514 16.128 1.00 82.81 110 ASN A N 1
ATOM 834 C CA . ASN A 1 110 ? -7.997 2.834 15.940 1.00 82.81 110 ASN A CA 1
ATOM 835 C C . ASN A 1 110 ? -7.224 1.710 15.236 1.00 82.81 110 ASN A C 1
ATOM 837 O O . ASN A 1 110 ? -6.364 1.996 14.398 1.00 82.81 110 ASN A O 1
ATOM 841 N N . GLY A 1 111 ? -7.539 0.444 15.523 1.00 78.62 111 GLY A N 1
ATOM 842 C CA . GLY A 1 111 ? -6.936 -0.705 14.842 1.00 78.62 111 GLY A CA 1
ATOM 843 C C . GLY A 1 111 ? -7.276 -0.752 13.350 1.00 78.62 111 GLY A C 1
ATOM 844 O O . GLY A 1 111 ? -6.401 -0.970 12.510 1.00 78.62 111 GLY A O 1
ATOM 845 N N . ILE A 1 112 ? -8.530 -0.466 12.998 1.00 78.19 112 ILE A N 1
ATOM 846 C CA . ILE A 1 112 ? -8.979 -0.430 11.600 1.00 78.19 112 ILE A CA 1
ATOM 847 C C . ILE A 1 112 ? -8.302 0.722 10.845 1.00 78.19 112 ILE A C 1
ATOM 849 O O . ILE A 1 112 ? -7.813 0.539 9.727 1.00 78.19 112 ILE A O 1
ATOM 853 N N . ASN A 1 113 ? -8.217 1.902 11.460 1.00 82.50 113 ASN A N 1
ATOM 854 C CA . ASN A 1 113 ? -7.582 3.070 10.850 1.00 82.50 113 ASN A CA 1
ATOM 855 C C . ASN A 1 113 ? -6.076 2.859 10.617 1.00 82.50 113 ASN A C 1
ATOM 857 O O . ASN A 1 113 ? -5.550 3.282 9.584 1.00 82.50 113 ASN A O 1
ATOM 861 N N . GLN A 1 114 ? -5.400 2.125 11.508 1.00 83.44 114 GLN A N 1
ATOM 862 C CA . GLN A 1 114 ? -3.997 1.727 11.338 1.00 83.44 114 GLN A CA 1
ATOM 863 C C . GLN A 1 114 ? -3.760 0.872 10.087 1.00 83.44 114 GLN A C 1
ATOM 865 O O . GLN A 1 114 ? -2.731 1.037 9.442 1.00 83.44 114 GLN A O 1
ATOM 870 N N . MET A 1 115 ? -4.697 -0.001 9.704 1.00 80.19 115 MET A N 1
ATOM 871 C CA . MET A 1 115 ? -4.557 -0.833 8.497 1.00 80.19 115 MET A CA 1
ATOM 872 C C . MET A 1 115 ? -4.978 -0.108 7.212 1.00 80.19 115 MET A C 1
ATOM 874 O O . MET A 1 115 ? -4.497 -0.430 6.125 1.00 80.19 115 MET A O 1
ATOM 878 N N . ARG A 1 116 ? -5.865 0.888 7.322 1.00 87.69 116 ARG A N 1
ATOM 879 C CA . ARG A 1 116 ? -6.349 1.681 6.180 1.00 87.69 116 ARG A CA 1
ATOM 880 C C . ARG A 1 116 ? -5.307 2.664 5.663 1.00 87.69 116 ARG A C 1
ATOM 882 O O . ARG A 1 116 ? -5.143 2.791 4.451 1.00 87.69 116 ARG A O 1
ATOM 889 N N . LEU A 1 117 ? -4.600 3.339 6.569 1.00 91.00 117 LEU A N 1
ATOM 890 C CA . LEU A 1 117 ? -3.610 4.362 6.217 1.00 91.00 117 LEU A CA 1
ATOM 891 C C . LEU A 1 117 ? -2.514 3.835 5.264 1.00 91.00 117 LEU A C 1
ATOM 893 O O . LEU A 1 117 ? -2.279 4.476 4.237 1.00 91.00 117 LEU A O 1
ATOM 897 N N . PRO A 1 118 ? -1.897 2.662 5.508 1.00 92.56 118 PRO A N 1
ATOM 898 C CA . PRO A 1 118 ? -0.946 2.060 4.580 1.00 92.56 118 PRO A CA 1
ATOM 899 C C . PRO A 1 118 ? -1.529 1.758 3.197 1.00 92.56 118 PRO A C 1
ATOM 901 O O . PRO A 1 118 ? -0.870 2.029 2.198 1.00 92.56 118 PRO A O 1
ATOM 904 N N . LEU A 1 119 ? -2.763 1.239 3.111 1.00 91.12 119 LEU A N 1
ATOM 905 C CA . LEU A 1 119 ? -3.395 0.932 1.820 1.00 91.12 119 LEU A CA 1
ATOM 906 C C . LEU A 1 119 ? -3.613 2.186 0.975 1.00 91.12 119 LEU A C 1
ATOM 908 O O . LEU A 1 119 ? -3.277 2.196 -0.209 1.00 91.12 119 LEU A O 1
ATOM 912 N N . VAL A 1 120 ? -4.130 3.250 1.590 1.00 93.81 120 VAL A N 1
ATOM 913 C CA . VAL A 1 120 ? -4.330 4.535 0.908 1.00 93.81 120 VAL A CA 1
ATOM 914 C C . VAL A 1 120 ? -2.984 5.127 0.485 1.00 93.81 120 VAL A C 1
ATOM 916 O O . VAL A 1 120 ? -2.845 5.585 -0.650 1.00 93.81 120 VAL A O 1
ATOM 919 N N . GLY A 1 121 ? -1.965 5.045 1.347 1.00 94.81 121 GLY A N 1
ATOM 920 C CA . GLY A 1 121 ? -0.597 5.447 1.014 1.00 94.81 121 GLY A CA 1
ATOM 921 C C . GLY A 1 121 ? -0.036 4.687 -0.192 1.00 94.81 121 GLY A C 1
ATOM 922 O O . GLY A 1 121 ? 0.523 5.299 -1.103 1.00 94.81 121 GLY A O 1
ATOM 923 N N . MET A 1 122 ? -0.256 3.370 -0.262 1.00 95.19 122 MET A N 1
ATOM 924 C CA . MET A 1 122 ? 0.139 2.549 -1.413 1.00 95.19 122 MET A CA 1
ATOM 925 C C . MET A 1 122 ? -0.597 2.941 -2.695 1.00 95.19 122 MET A C 1
ATOM 927 O O . MET A 1 122 ? 0.042 2.999 -3.746 1.00 95.19 122 MET A O 1
ATOM 931 N N . MET A 1 123 ? -1.898 3.246 -2.634 1.00 95.38 123 MET A N 1
ATOM 932 C CA . MET A 1 123 ? -2.662 3.701 -3.805 1.00 95.38 123 MET A CA 1
ATOM 933 C C . MET A 1 123 ? -2.109 5.015 -4.362 1.00 95.38 123 MET A C 1
ATOM 935 O O . MET A 1 123 ? -1.838 5.115 -5.559 1.00 95.38 123 MET A O 1
ATOM 939 N N . VAL A 1 124 ? -1.893 6.006 -3.492 1.00 96.50 124 VAL A N 1
ATOM 940 C CA . VAL A 1 124 ? -1.356 7.321 -3.881 1.00 96.50 124 VAL A CA 1
ATOM 941 C C . VAL A 1 124 ? 0.055 7.169 -4.451 1.00 96.50 124 VAL A C 1
ATOM 943 O O . VAL A 1 124 ? 0.347 7.685 -5.528 1.00 96.50 124 VAL A O 1
ATOM 946 N N . SER A 1 125 ? 0.917 6.400 -3.782 1.00 96.75 125 SER A N 1
ATOM 947 C CA . SER A 1 125 ? 2.293 6.162 -4.228 1.00 96.75 125 SER A CA 1
ATOM 948 C C . SER A 1 125 ? 2.342 5.407 -5.561 1.00 96.75 125 SER A C 1
ATOM 950 O O . SER A 1 125 ? 3.149 5.741 -6.426 1.00 96.75 125 SER A O 1
ATOM 952 N N . SER A 1 126 ? 1.440 4.444 -5.779 1.00 96.69 126 SER A N 1
ATOM 953 C CA . SER A 1 126 ? 1.335 3.712 -7.051 1.00 96.69 126 SER A CA 1
ATOM 954 C C . SER A 1 126 ? 0.842 4.607 -8.183 1.00 96.69 126 SER A C 1
ATOM 956 O O . SER A 1 126 ? 1.341 4.497 -9.299 1.00 96.69 126 SER A O 1
ATOM 958 N N . MET A 1 127 ? -0.083 5.531 -7.902 1.00 96.81 127 MET A N 1
ATOM 959 C CA . MET A 1 127 ? -0.544 6.521 -8.879 1.00 96.81 127 MET A CA 1
ATOM 960 C C . MET A 1 127 ? 0.596 7.459 -9.295 1.00 96.81 127 MET A C 1
ATOM 962 O O . MET A 1 127 ? 0.831 7.652 -10.486 1.00 96.81 127 MET A O 1
ATOM 966 N N . VAL A 1 128 ? 1.355 7.996 -8.332 1.00 96.88 128 VAL A N 1
ATOM 967 C CA . VAL A 1 128 ? 2.528 8.843 -8.616 1.00 96.88 128 VAL A CA 1
ATOM 968 C C . VAL A 1 128 ? 3.578 8.068 -9.409 1.00 96.88 128 VAL A C 1
ATOM 970 O O . VAL A 1 128 ? 4.140 8.600 -10.366 1.00 96.88 128 VAL A O 1
ATOM 973 N N . LEU A 1 129 ? 3.819 6.804 -9.056 1.00 96.31 129 LEU A N 1
ATOM 974 C CA . LEU A 1 129 ? 4.757 5.957 -9.781 1.00 96.31 129 LEU A CA 1
ATOM 975 C C . LEU A 1 129 ? 4.292 5.686 -11.217 1.00 96.31 129 LEU A C 1
ATOM 977 O O . LEU A 1 129 ? 5.098 5.786 -12.139 1.00 96.31 129 LEU A O 1
ATOM 981 N N . LEU A 1 130 ? 3.004 5.398 -11.423 1.00 96.62 130 LEU A N 1
ATOM 982 C CA . LEU A 1 130 ? 2.423 5.211 -12.751 1.00 96.62 130 LEU A CA 1
ATOM 983 C C . LEU A 1 130 ? 2.601 6.473 -13.602 1.00 96.62 130 LEU A C 1
ATOM 985 O O . LEU A 1 130 ? 3.088 6.386 -14.726 1.00 96.62 130 LEU A O 1
ATOM 989 N N . LEU A 1 131 ? 2.287 7.649 -13.052 1.00 96.25 131 LEU A N 1
ATOM 990 C CA . LEU A 1 131 ? 2.492 8.926 -13.736 1.00 96.25 131 LEU A CA 1
ATOM 991 C C . LEU A 1 131 ? 3.971 9.169 -14.057 1.00 96.25 131 LEU A C 1
ATOM 993 O O . LEU A 1 131 ? 4.286 9.587 -15.168 1.00 96.25 131 LEU A O 1
ATOM 997 N N . ALA A 1 132 ? 4.885 8.855 -13.136 1.00 95.19 132 ALA A N 1
ATOM 998 C CA . ALA A 1 132 ? 6.321 8.980 -13.371 1.00 95.19 132 ALA A CA 1
ATOM 999 C C . ALA A 1 132 ? 6.787 8.075 -14.524 1.00 95.19 132 ALA A C 1
ATOM 1001 O O . ALA A 1 132 ? 7.503 8.543 -15.409 1.00 95.19 132 ALA A O 1
ATOM 1002 N N . VAL A 1 133 ? 6.330 6.818 -14.560 1.00 93.69 133 VAL A N 1
ATOM 1003 C CA . VAL A 1 133 ? 6.633 5.866 -15.642 1.00 93.69 133 VAL A CA 1
ATOM 1004 C C . VAL A 1 133 ? 6.045 6.334 -16.977 1.00 93.69 133 VAL A C 1
ATOM 1006 O O . VAL A 1 133 ? 6.730 6.270 -17.996 1.00 93.69 133 VAL A O 1
ATOM 1009 N N . LEU A 1 134 ? 4.808 6.839 -16.991 1.00 93.38 134 LEU A N 1
ATOM 1010 C CA . LEU A 1 134 ? 4.155 7.340 -18.207 1.00 93.38 134 LEU A CA 1
ATOM 1011 C C . LEU A 1 134 ? 4.781 8.647 -18.718 1.00 93.38 134 LEU A C 1
ATOM 1013 O O . LEU A 1 134 ? 4.856 8.861 -19.927 1.00 93.38 134 LEU A O 1
ATOM 1017 N N . SER A 1 135 ? 5.246 9.512 -17.812 1.00 93.44 135 SER A N 1
ATOM 1018 C CA . SER A 1 135 ? 5.893 10.791 -18.145 1.00 93.44 135 SER A CA 1
ATOM 1019 C C . SER A 1 135 ? 7.337 10.643 -18.632 1.00 93.44 135 SER A C 1
ATOM 1021 O O . SER A 1 135 ? 7.909 11.596 -19.165 1.00 93.44 135 SER A O 1
ATOM 1023 N N . TRP A 1 136 ? 7.937 9.462 -18.463 1.00 88.88 136 TRP A N 1
ATOM 1024 C CA 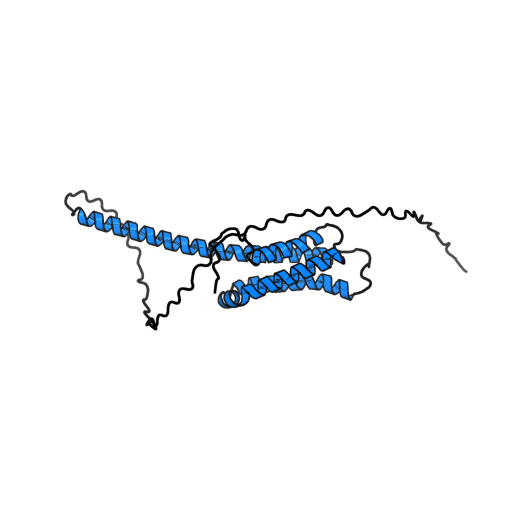. TRP A 1 136 ? 9.325 9.217 -18.824 1.00 88.88 136 TRP A CA 1
ATOM 1025 C C . TRP A 1 136 ? 9.515 9.255 -20.348 1.00 88.88 136 TRP A C 1
ATOM 1027 O O . TRP A 1 136 ? 9.225 8.295 -21.059 1.00 88.88 136 TRP A O 1
ATOM 1037 N N . LYS A 1 137 ? 10.046 10.376 -20.849 1.00 83.31 137 LYS A N 1
ATOM 1038 C CA . LYS A 1 137 ? 10.419 10.590 -22.262 1.00 83.31 137 LYS A CA 1
ATOM 1039 C C . LYS A 1 137 ? 11.899 10.313 -22.556 1.00 83.31 137 LYS A C 1
ATOM 1041 O O . LYS A 1 137 ? 12.392 10.719 -23.604 1.00 83.31 137 LYS A O 1
ATOM 1046 N N . GLY A 1 138 ? 12.626 9.679 -21.631 1.00 72.81 138 GLY A N 1
ATOM 1047 C CA . GLY A 1 138 ? 14.061 9.436 -21.792 1.00 72.81 138 GLY A CA 1
ATOM 1048 C C . GLY A 1 138 ? 14.382 8.643 -23.062 1.00 72.81 138 GLY A C 1
ATOM 1049 O O . GLY A 1 138 ? 13.546 7.865 -23.533 1.00 72.81 138 GLY A O 1
ATOM 1050 N N . LEU A 1 139 ? 15.599 8.839 -23.593 1.00 63.72 139 LEU A N 1
ATOM 1051 C CA . LEU A 1 139 ? 16.111 8.112 -24.759 1.00 63.72 139 LEU A CA 1
ATOM 1052 C C . LEU A 1 139 ? 15.826 6.607 -24.627 1.00 63.72 139 LEU A C 1
ATOM 1054 O O . LEU A 1 139 ? 15.811 6.094 -23.502 1.00 63.72 139 LEU A O 1
ATOM 1058 N N . PRO A 1 140 ? 15.626 5.886 -25.746 1.00 61.97 140 PRO A N 1
ATOM 1059 C CA . PRO A 1 140 ? 15.325 4.458 -25.765 1.00 61.97 140 PRO A CA 1
ATOM 1060 C C . PRO A 1 140 ? 16.528 3.621 -25.289 1.00 61.97 140 PRO A C 1
ATOM 1062 O O . PRO A 1 140 ? 17.095 2.829 -26.029 1.00 61.97 140 PRO A O 1
ATOM 1065 N N . MET A 1 141 ? 16.914 3.749 -24.018 1.00 63.91 141 MET A N 1
ATOM 1066 C CA . MET A 1 141 ? 17.821 2.819 -23.343 1.00 63.91 141 MET A CA 1
ATOM 1067 C C . MET A 1 141 ? 17.180 1.431 -23.215 1.00 63.91 141 MET A C 1
ATOM 1069 O O . MET A 1 141 ? 17.862 0.428 -23.016 1.00 63.91 141 MET A O 1
ATOM 1073 N N . TRP A 1 142 ? 15.860 1.355 -23.389 1.00 69.50 142 TRP A N 1
ATOM 1074 C CA . TRP A 1 142 ? 15.086 0.129 -23.458 1.00 69.50 142 TRP A CA 1
ATOM 1075 C C . TRP A 1 142 ? 15.307 -0.525 -24.825 1.00 69.50 142 TRP A C 1
ATOM 1077 O O . TRP A 1 142 ? 14.484 -0.388 -25.726 1.00 69.50 142 TRP A O 1
ATOM 1087 N N . LYS A 1 143 ? 16.400 -1.282 -24.980 1.00 71.69 143 LYS A N 1
ATOM 1088 C CA . LYS A 1 143 ? 16.618 -2.112 -26.182 1.00 71.69 143 LYS A CA 1
ATOM 1089 C C . LYS A 1 143 ? 15.487 -3.129 -26.428 1.00 71.69 143 LYS A C 1
ATOM 1091 O O . LYS A 1 143 ? 15.400 -3.671 -27.521 1.00 71.69 143 LYS A O 1
ATOM 1096 N N . SER A 1 144 ? 14.611 -3.386 -25.445 1.00 83.25 144 SER A N 1
ATOM 1097 C CA . SER A 1 144 ? 13.447 -4.269 -25.597 1.00 83.25 144 SER A CA 1
ATOM 1098 C C . SER A 1 144 ? 12.138 -3.590 -25.173 1.00 83.25 144 SER A C 1
ATOM 1100 O O . SER A 1 144 ? 12.059 -3.023 -24.079 1.00 83.25 144 SER A O 1
ATOM 1102 N N . ALA A 1 145 ? 11.082 -3.758 -25.971 1.00 86.88 145 ALA A N 1
ATOM 1103 C CA . ALA A 1 145 ? 9.710 -3.363 -25.629 1.00 86.88 145 ALA A CA 1
ATOM 1104 C C . ALA A 1 145 ? 9.157 -4.077 -24.373 1.00 86.88 145 ALA A C 1
ATOM 1106 O O . ALA A 1 145 ? 8.257 -3.568 -23.700 1.00 86.88 145 ALA A O 1
ATOM 1107 N N . VAL A 1 146 ? 9.728 -5.239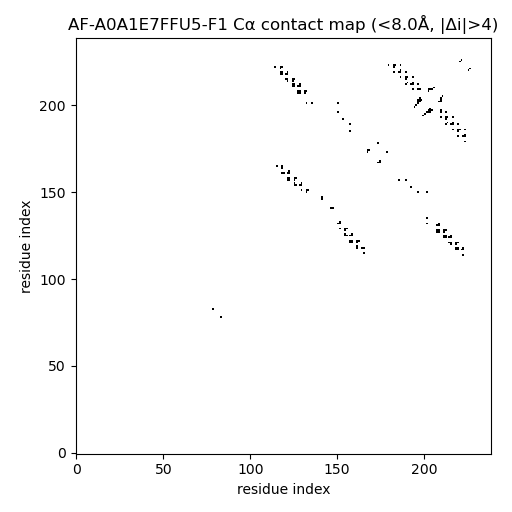 -24.033 1.00 89.00 146 VAL A N 1
ATOM 1108 C CA . VAL A 1 146 ? 9.332 -6.068 -22.884 1.00 89.00 146 VAL A CA 1
ATOM 1109 C C . VAL A 1 146 ? 9.524 -5.309 -21.575 1.00 89.00 146 VAL A C 1
ATOM 1111 O O . VAL A 1 146 ? 8.601 -5.195 -20.772 1.00 89.00 146 VAL A O 1
ATOM 1114 N N . TRP A 1 147 ? 10.698 -4.709 -21.398 1.00 89.00 147 TRP A N 1
ATOM 1115 C CA . TRP A 1 147 ? 11.029 -3.956 -20.196 1.00 89.00 147 TRP A CA 1
ATOM 1116 C C . TRP A 1 147 ? 10.088 -2.750 -19.989 1.00 89.00 147 TRP A C 1
ATOM 1118 O O . TRP A 1 147 ? 9.629 -2.518 -18.871 1.00 89.00 147 TRP A O 1
ATOM 1128 N N . ARG A 1 148 ? 9.714 -2.023 -21.054 1.00 89.38 148 ARG A N 1
ATOM 1129 C CA . ARG A 1 148 ? 8.771 -0.890 -20.952 1.00 89.38 148 ARG A CA 1
ATOM 1130 C C . ARG A 1 148 ? 7.395 -1.352 -20.468 1.00 89.38 148 ARG A C 1
ATOM 1132 O O . ARG A 1 148 ? 6.785 -0.701 -19.624 1.00 89.38 148 ARG A O 1
ATOM 1139 N N . SER A 1 149 ? 6.934 -2.488 -20.983 1.00 92.81 149 SER A N 1
ATOM 1140 C CA . SER A 1 149 ? 5.665 -3.095 -20.574 1.00 92.81 149 SER A CA 1
ATOM 1141 C C . SER A 1 149 ? 5.709 -3.521 -19.108 1.00 92.81 149 SER A C 1
ATOM 1143 O O . SER A 1 149 ? 4.770 -3.248 -18.367 1.00 92.81 149 SER A O 1
ATOM 1145 N N . TYR A 1 150 ? 6.830 -4.098 -18.664 1.00 93.31 150 TYR A N 1
ATOM 1146 C CA . TYR A 1 150 ? 7.048 -4.457 -17.262 1.00 93.31 150 TYR A CA 1
ATOM 1147 C C . TYR A 1 150 ? 6.978 -3.236 -16.330 1.00 93.31 150 TYR A C 1
ATOM 1149 O O . TYR A 1 150 ? 6.279 -3.269 -15.317 1.00 93.31 150 TYR A O 1
ATOM 1157 N N . ALA A 1 151 ? 7.639 -2.133 -16.697 1.00 93.81 151 ALA A N 1
ATOM 1158 C CA . ALA A 1 151 ? 7.653 -0.909 -15.895 1.00 93.81 151 ALA A CA 1
ATOM 1159 C C . ALA A 1 151 ? 6.259 -0.280 -15.724 1.00 93.81 151 ALA A C 1
ATOM 1161 O O . ALA A 1 151 ? 5.981 0.289 -14.673 1.00 93.81 151 ALA A O 1
ATOM 1162 N N . ILE A 1 152 ? 5.380 -0.396 -16.727 1.00 95.31 152 ILE A N 1
ATOM 1163 C CA . ILE A 1 152 ? 3.984 0.073 -16.660 1.00 95.31 152 ILE A CA 1
ATOM 1164 C C . ILE A 1 152 ? 3.098 -0.933 -15.913 1.00 95.31 152 ILE A C 1
ATOM 1166 O O . ILE A 1 152 ? 2.226 -0.540 -15.137 1.00 95.31 152 ILE A O 1
ATOM 1170 N N . ALA A 1 153 ? 3.325 -2.233 -16.116 1.00 96.12 153 ALA A N 1
ATOM 1171 C CA . ALA A 1 153 ? 2.555 -3.288 -15.468 1.00 96.12 153 ALA A CA 1
ATOM 1172 C C . ALA A 1 153 ? 2.731 -3.268 -13.945 1.00 96.12 153 ALA A C 1
ATOM 1174 O O . ALA A 1 153 ? 1.750 -3.432 -13.225 1.00 96.12 153 ALA A O 1
ATOM 1175 N N . TYR A 1 154 ? 3.944 -3.010 -13.448 1.00 95.94 154 TYR A N 1
ATOM 1176 C CA . TYR A 1 154 ? 4.236 -2.980 -12.014 1.00 95.94 154 TYR A CA 1
ATOM 1177 C C . TYR A 1 154 ? 3.310 -2.052 -11.194 1.00 95.94 154 TYR A C 1
ATOM 1179 O O . TYR A 1 154 ? 2.593 -2.567 -10.329 1.00 95.94 154 TYR A O 1
ATOM 1187 N N . PRO A 1 155 ? 3.253 -0.723 -11.443 1.00 96.50 155 PRO A N 1
ATOM 1188 C CA . PRO A 1 155 ? 2.377 0.163 -10.681 1.00 96.50 155 PRO A CA 1
ATOM 1189 C C . PRO A 1 155 ? 0.892 -0.122 -10.942 1.00 96.50 155 PRO A C 1
ATOM 1191 O O . PRO A 1 155 ? 0.086 0.055 -10.034 1.00 96.50 155 PRO A O 1
ATOM 1194 N N . CYS A 1 156 ? 0.520 -0.615 -12.131 1.00 97.25 156 CYS A N 1
ATOM 1195 C CA . CYS A 1 156 ? -0.852 -1.047 -12.420 1.00 97.25 156 CYS A CA 1
ATOM 1196 C C . CYS A 1 156 ? -1.284 -2.231 -11.548 1.00 97.25 156 CYS A C 1
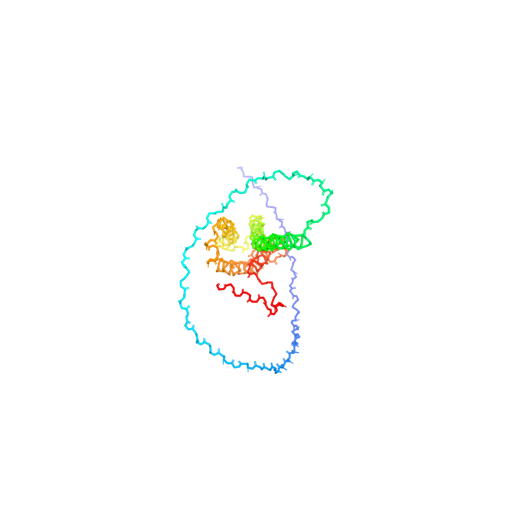ATOM 1198 O O . CYS A 1 156 ? -2.361 -2.195 -10.959 1.00 97.25 156 CYS A O 1
ATOM 1200 N N . VAL A 1 157 ? -0.450 -3.267 -11.428 1.00 96.38 157 VAL A N 1
ATOM 1201 C CA . VAL A 1 157 ? -0.744 -4.441 -10.593 1.00 96.38 157 VAL A CA 1
ATOM 1202 C C . VAL A 1 157 ? -0.858 -4.030 -9.126 1.00 96.38 157 VAL A C 1
ATOM 1204 O O . VAL A 1 157 ? -1.837 -4.388 -8.472 1.00 96.38 157 VAL A O 1
ATOM 1207 N N . THR A 1 158 ? 0.069 -3.213 -8.615 1.00 95.88 158 THR A N 1
ATOM 1208 C CA . THR A 1 158 ? -0.019 -2.702 -7.237 1.00 95.88 158 THR A CA 1
ATOM 1209 C C . THR A 1 158 ? -1.279 -1.854 -7.025 1.00 95.88 158 THR A C 1
ATOM 1211 O O . THR A 1 158 ? -1.952 -2.002 -6.002 1.00 95.88 158 THR A O 1
ATOM 1214 N N . LEU A 1 159 ? -1.653 -1.006 -7.989 1.00 96.19 159 LEU A N 1
ATOM 1215 C CA . LEU A 1 159 ? -2.874 -0.199 -7.929 1.00 96.19 159 LEU A CA 1
ATOM 1216 C C . LEU A 1 159 ? -4.134 -1.076 -7.893 1.00 96.19 159 LEU A C 1
ATOM 1218 O O . LEU A 1 159 ? -5.014 -0.841 -7.071 1.00 96.19 159 LEU A O 1
ATOM 1222 N N . VAL A 1 160 ? -4.211 -2.113 -8.731 1.00 96.12 160 VAL A N 1
ATOM 1223 C CA . VAL A 1 160 ? -5.354 -3.039 -8.759 1.00 96.12 160 VAL A CA 1
ATOM 1224 C C . VAL A 1 160 ? -5.446 -3.835 -7.460 1.00 96.12 160 VAL A C 1
ATOM 1226 O O . VAL A 1 160 ? -6.525 -3.904 -6.877 1.00 96.12 160 VAL A O 1
ATOM 1229 N N . ILE A 1 161 ? -4.338 -4.396 -6.963 1.00 93.75 161 ILE A N 1
ATOM 1230 C CA . ILE A 1 161 ? -4.364 -5.187 -5.724 1.00 93.75 161 ILE A CA 1
ATOM 1231 C C . ILE A 1 161 ? -4.695 -4.300 -4.518 1.00 93.75 161 ILE A C 1
ATOM 1233 O O . ILE A 1 161 ? -5.500 -4.693 -3.674 1.00 93.75 161 ILE A O 1
ATOM 1237 N N . SER A 1 162 ? -4.130 -3.091 -4.436 1.00 93.69 162 SER A N 1
ATOM 1238 C CA . SER A 1 162 ? -4.458 -2.147 -3.358 1.00 93.69 162 SER A CA 1
ATOM 1239 C C . SER A 1 162 ? -5.918 -1.694 -3.423 1.00 93.69 162 SER A C 1
ATOM 1241 O O . SER A 1 162 ? -6.592 -1.706 -2.394 1.00 93.69 162 SER A O 1
ATOM 1243 N N . LEU A 1 163 ? -6.450 -1.407 -4.616 1.00 93.44 163 LEU A N 1
ATOM 1244 C CA . LEU A 1 163 ? -7.866 -1.095 -4.810 1.00 93.44 163 LEU A CA 1
ATOM 1245 C C . LEU A 1 163 ? -8.763 -2.274 -4.408 1.00 93.44 163 LEU A C 1
ATOM 1247 O O . LEU A 1 163 ? -9.732 -2.083 -3.678 1.00 93.44 163 LEU A O 1
ATOM 1251 N N . MET A 1 164 ? -8.424 -3.500 -4.817 1.00 91.62 164 MET A N 1
ATOM 1252 C CA . MET A 1 164 ? -9.131 -4.707 -4.380 1.00 91.62 164 MET A CA 1
ATOM 1253 C C . MET A 1 164 ? -9.074 -4.876 -2.861 1.00 91.62 164 MET A C 1
ATOM 1255 O O . MET A 1 164 ? -10.081 -5.245 -2.264 1.00 91.62 164 MET A O 1
ATOM 1259 N N . GLY A 1 165 ? -7.940 -4.572 -2.227 1.00 89.94 165 GLY A N 1
ATOM 1260 C CA . GLY A 1 165 ? -7.796 -4.570 -0.774 1.00 89.94 165 GLY A CA 1
ATOM 1261 C C . GLY A 1 165 ? -8.727 -3.562 -0.097 1.00 89.94 165 GLY A C 1
ATOM 1262 O O . GLY A 1 165 ? -9.414 -3.918 0.859 1.00 89.94 165 GLY A O 1
ATOM 1263 N N . VAL A 1 166 ? -8.829 -2.338 -0.629 1.00 90.25 166 VAL A N 1
ATOM 1264 C CA . VAL A 1 166 ? -9.767 -1.317 -0.128 1.00 90.25 166 VAL A CA 1
ATOM 1265 C C . VAL A 1 166 ? -11.221 -1.746 -0.340 1.00 90.25 166 VAL A C 1
ATOM 1267 O O . VAL A 1 166 ? -12.035 -1.600 0.566 1.00 90.25 166 VAL A O 1
ATOM 1270 N N . LEU A 1 167 ? -11.564 -2.325 -1.492 1.00 90.50 167 LEU A N 1
ATOM 1271 C CA . LEU A 1 167 ? -12.923 -2.806 -1.765 1.00 90.50 167 LEU A CA 1
ATOM 1272 C C . LEU A 1 167 ? -13.297 -4.003 -0.877 1.00 90.50 167 LEU A C 1
ATOM 1274 O O . LEU A 1 167 ? -14.413 -4.089 -0.367 1.00 90.50 167 LEU A O 1
ATOM 1278 N N . LYS A 1 168 ? -12.363 -4.933 -0.653 1.00 87.56 168 LYS A N 1
ATOM 1279 C CA . LYS A 1 168 ? -12.574 -6.116 0.193 1.00 87.56 168 LYS A CA 1
ATOM 1280 C C . LYS A 1 168 ? -12.533 -5.802 1.687 1.00 87.56 168 LYS A C 1
ATOM 1282 O O . LYS A 1 168 ? -13.030 -6.618 2.451 1.00 87.56 168 LYS A O 1
ATOM 1287 N N . MET A 1 169 ? -12.077 -4.619 2.108 1.00 81.75 169 MET A N 1
ATOM 1288 C CA . MET A 1 169 ? -12.269 -4.138 3.488 1.00 81.75 169 MET A CA 1
ATOM 1289 C C . MET A 1 169 ? -13.750 -4.017 3.877 1.00 81.75 169 MET A C 1
ATOM 1291 O O . MET A 1 169 ? -14.067 -4.016 5.066 1.00 81.75 169 MET A O 1
ATOM 1295 N N . CYS A 1 170 ? -14.672 -3.962 2.910 1.00 80.25 170 CYS A N 1
ATOM 1296 C CA . CYS A 1 170 ? -16.105 -4.063 3.188 1.00 80.25 170 CYS A CA 1
ATOM 1297 C C . CYS A 1 170 ? -16.519 -5.464 3.678 1.00 80.25 170 CYS A C 1
ATOM 1299 O O . CYS A 1 170 ? -17.564 -5.598 4.308 1.00 80.25 170 CYS A O 1
ATOM 1301 N N . ASN A 1 171 ? -15.710 -6.501 3.427 1.00 90.06 171 ASN A N 1
ATOM 1302 C CA . ASN A 1 171 ? -15.961 -7.875 3.852 1.00 90.06 171 ASN A CA 1
ATOM 1303 C C . ASN A 1 171 ? -14.917 -8.327 4.890 1.00 90.06 171 ASN A C 1
ATOM 1305 O O . ASN A 1 171 ? -13.818 -8.776 4.553 1.00 90.06 171 ASN A O 1
ATOM 1309 N N . LYS A 1 172 ? -15.285 -8.202 6.171 1.00 84.75 172 LYS A N 1
ATOM 1310 C CA . LYS A 1 172 ? -14.399 -8.467 7.315 1.00 84.75 172 LYS A CA 1
ATOM 1311 C C . LYS A 1 172 ? -13.875 -9.906 7.349 1.00 84.75 172 LYS A C 1
ATOM 1313 O O . LYS A 1 172 ? -12.703 -10.103 7.656 1.00 84.75 172 LYS A O 1
ATOM 1318 N N . GLU A 1 173 ? -14.700 -10.895 7.008 1.00 88.88 173 GLU A N 1
ATOM 1319 C CA . GLU A 1 173 ? -14.329 -12.311 7.155 1.00 88.88 173 GLU A CA 1
ATOM 1320 C C . GLU A 1 173 ? -13.204 -12.726 6.206 1.00 88.88 173 GLU A C 1
ATOM 1322 O O . GLU A 1 173 ? -12.226 -13.353 6.616 1.00 88.88 173 GLU A O 1
ATOM 1327 N N . PHE A 1 174 ? -13.284 -12.300 4.943 1.00 85.81 174 PHE A N 1
ATOM 1328 C CA . PHE A 1 174 ? -12.250 -12.612 3.958 1.00 85.81 174 PHE A CA 1
ATOM 1329 C C . PHE A 1 174 ? -10.901 -11.977 4.323 1.00 85.81 174 PHE A C 1
ATOM 1331 O O . PHE A 1 174 ? -9.847 -12.594 4.140 1.00 85.81 174 PHE A O 1
ATOM 1338 N N . TYR A 1 175 ? -10.937 -10.744 4.836 1.00 83.69 175 TYR A N 1
ATOM 1339 C CA . TYR A 1 175 ? -9.739 -9.995 5.197 1.00 83.69 175 TYR A CA 1
ATOM 1340 C C . TYR A 1 175 ? -9.043 -10.575 6.434 1.00 83.69 175 TYR A C 1
ATOM 1342 O O . TYR A 1 175 ? -7.817 -10.635 6.460 1.00 83.69 175 TYR A O 1
ATOM 1350 N N . LEU A 1 176 ? -9.793 -11.055 7.430 1.00 83.25 176 LEU A N 1
ATOM 1351 C CA . LEU A 1 176 ? -9.204 -11.699 8.608 1.00 83.25 176 LEU A CA 1
ATOM 1352 C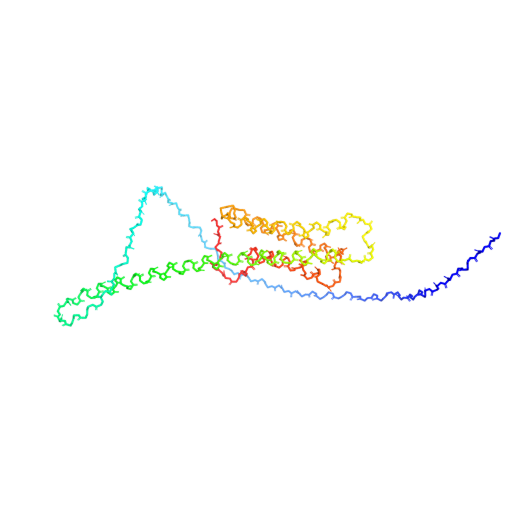 C . LEU A 1 176 ? -8.473 -12.999 8.248 1.00 83.25 176 LEU A C 1
ATOM 1354 O O . LEU A 1 176 ? -7.374 -13.234 8.745 1.00 83.25 176 LEU A O 1
ATOM 1358 N N . SER A 1 177 ? -9.037 -13.797 7.338 1.00 89.44 177 SER A N 1
ATOM 1359 C CA . SER A 1 177 ? -8.437 -15.070 6.923 1.00 89.44 177 SER A CA 1
ATOM 1360 C C . SER A 1 177 ? -7.231 -14.886 5.988 1.00 89.44 177 SER A C 1
ATOM 1362 O O . SER A 1 177 ? -6.192 -15.513 6.183 1.00 89.44 177 SER A O 1
ATOM 1364 N N . ASN A 1 178 ? -7.321 -13.982 5.004 1.00 88.94 178 ASN A N 1
ATOM 1365 C CA . ASN A 1 178 ? -6.318 -13.870 3.933 1.00 88.94 178 ASN A CA 1
ATOM 1366 C C . ASN A 1 178 ? -5.418 -12.628 4.021 1.00 88.94 178 ASN A C 1
ATOM 1368 O O . ASN A 1 178 ? -4.427 -12.529 3.294 1.00 88.94 178 ASN A O 1
ATOM 1372 N N . GLY A 1 179 ? -5.732 -11.667 4.893 1.00 87.25 179 GLY A N 1
ATOM 1373 C CA . GLY A 1 179 ? -5.075 -10.357 4.925 1.00 87.25 179 GLY A CA 1
ATOM 1374 C C . GLY A 1 179 ? -3.566 -10.442 5.138 1.00 87.25 179 GLY A C 1
ATOM 1375 O O . GLY A 1 179 ? -2.812 -9.757 4.451 1.00 87.25 179 GLY A O 1
ATOM 1376 N N . LYS A 1 180 ? -3.104 -11.340 6.019 1.00 87.81 180 LYS A N 1
ATOM 1377 C CA . LYS A 1 180 ? -1.668 -11.544 6.282 1.00 87.81 180 LYS A CA 1
ATOM 1378 C C . LYS A 1 180 ? -0.910 -11.955 5.017 1.00 87.81 180 LYS A C 1
ATOM 1380 O O . LYS A 1 180 ? 0.120 -11.363 4.703 1.00 87.81 180 LYS A O 1
ATOM 1385 N N . PHE A 1 181 ? -1.435 -12.930 4.272 1.00 91.06 181 PHE A N 1
ATOM 1386 C CA . PHE A 1 181 ? -0.801 -13.415 3.045 1.00 91.06 181 PHE A CA 1
ATOM 1387 C C . PHE A 1 181 ? -0.767 -12.330 1.965 1.00 91.06 181 PHE A C 1
ATOM 1389 O O . PHE A 1 181 ? 0.264 -12.133 1.323 1.00 91.06 181 PHE A O 1
ATOM 1396 N N . ILE A 1 182 ? -1.865 -11.579 1.821 1.00 90.81 182 ILE A N 1
ATOM 1397 C CA . ILE A 1 182 ? -1.953 -10.468 0.869 1.00 90.81 182 ILE A CA 1
ATOM 1398 C C . ILE A 1 182 ? -0.871 -9.429 1.169 1.00 90.81 182 ILE A C 1
ATOM 1400 O O . ILE A 1 182 ? -0.148 -9.054 0.254 1.00 90.81 182 ILE A O 1
ATOM 1404 N N . HIS A 1 183 ? -0.702 -9.006 2.427 1.00 91.94 183 HIS A N 1
ATOM 1405 C CA . HIS A 1 183 ? 0.312 -8.004 2.788 1.00 91.94 183 HIS A CA 1
ATOM 1406 C C . HIS A 1 183 ? 1.744 -8.491 2.570 1.00 91.94 183 HIS A C 1
ATOM 1408 O O . HIS A 1 183 ? 2.567 -7.728 2.068 1.00 91.94 183 HIS A O 1
ATOM 1414 N N . VAL A 1 184 ? 2.047 -9.755 2.887 1.00 93.69 184 VAL A N 1
ATOM 1415 C CA . VAL A 1 184 ? 3.372 -10.350 2.631 1.00 93.69 184 VAL A CA 1
ATOM 1416 C C . VAL A 1 184 ? 3.671 -10.383 1.133 1.00 93.69 184 VAL A C 1
ATOM 1418 O O . VAL A 1 184 ? 4.750 -9.968 0.706 1.00 93.69 184 VAL A O 1
ATOM 1421 N N . LEU A 1 185 ? 2.709 -10.836 0.324 1.00 92.88 185 LEU A N 1
ATOM 1422 C CA . LEU A 1 185 ? 2.846 -10.890 -1.129 1.00 92.88 185 LEU A CA 1
ATOM 1423 C C . LEU A 1 185 ? 2.999 -9.486 -1.722 1.00 92.88 185 LEU A C 1
ATOM 1425 O O . LEU A 1 185 ? 3.859 -9.273 -2.575 1.00 92.88 185 LEU A O 1
ATOM 1429 N N . LEU A 1 186 ? 2.220 -8.519 -1.234 1.00 93.38 186 LEU A N 1
ATOM 1430 C CA . LEU A 1 186 ? 2.297 -7.125 -1.662 1.00 93.38 186 LEU A CA 1
ATOM 1431 C C . LEU A 1 186 ? 3.649 -6.507 -1.303 1.00 93.38 186 LEU A C 1
ATOM 1433 O O . LEU A 1 186 ? 4.237 -5.805 -2.121 1.00 93.38 186 LEU A O 1
ATOM 1437 N N . PHE A 1 187 ? 4.163 -6.778 -0.104 1.00 96.00 187 PHE A N 1
ATOM 1438 C CA . PHE A 1 187 ? 5.476 -6.312 0.323 1.00 96.00 187 PHE A CA 1
ATOM 1439 C C . PHE A 1 187 ? 6.583 -6.883 -0.564 1.00 96.00 187 PHE A C 1
ATOM 1441 O O . PHE A 1 187 ? 7.395 -6.119 -1.082 1.00 96.00 187 PHE A O 1
ATOM 1448 N N . LEU A 1 188 ? 6.587 -8.198 -0.801 1.00 96.44 188 LEU A N 1
ATOM 1449 C CA . LEU A 1 188 ? 7.600 -8.844 -1.635 1.00 96.44 188 LEU A CA 1
ATOM 1450 C C . LEU A 1 188 ? 7.534 -8.350 -3.087 1.00 96.44 188 LEU A C 1
ATOM 1452 O O . LEU A 1 188 ? 8.567 -8.017 -3.667 1.00 96.44 188 LEU A O 1
ATOM 1456 N N . TRP A 1 189 ? 6.324 -8.242 -3.647 1.00 96.56 189 TRP A N 1
ATOM 1457 C CA . TRP A 1 189 ? 6.090 -7.690 -4.982 1.00 96.56 189 TRP A CA 1
ATOM 1458 C C . TRP A 1 189 ? 6.639 -6.268 -5.100 1.00 96.56 189 TRP A C 1
ATOM 1460 O O . TRP A 1 189 ? 7.411 -5.979 -6.018 1.00 96.56 189 TRP A O 1
ATOM 1470 N N . ASN A 1 190 ? 6.298 -5.391 -4.146 1.00 97.06 190 ASN A N 1
ATOM 1471 C CA . ASN A 1 190 ? 6.746 -4.004 -4.194 1.00 97.06 190 ASN A CA 1
ATOM 1472 C C . ASN A 1 190 ? 8.252 -3.865 -3.946 1.00 97.06 190 ASN A C 1
ATOM 1474 O O . ASN A 1 190 ? 8.910 -3.036 -4.568 1.00 97.06 190 ASN A O 1
ATOM 1478 N N . PHE A 1 191 ? 8.826 -4.693 -3.076 1.00 97.25 191 PHE A N 1
ATOM 1479 C CA . PHE A 1 191 ? 10.260 -4.685 -2.810 1.00 97.25 191 PHE A CA 1
ATOM 1480 C C . PHE A 1 191 ? 11.065 -5.087 -4.051 1.00 97.25 191 PHE A C 1
ATOM 1482 O O . PHE A 1 191 ? 11.959 -4.352 -4.473 1.00 97.25 191 PHE A O 1
ATOM 1489 N N . VAL A 1 192 ? 10.708 -6.211 -4.685 1.00 96.88 192 VAL A N 1
ATOM 1490 C CA . VAL A 1 192 ? 11.370 -6.677 -5.913 1.00 96.88 192 VAL A CA 1
ATOM 1491 C C . VAL A 1 192 ? 11.195 -5.655 -7.036 1.00 96.88 192 VAL A C 1
ATOM 1493 O O . VAL A 1 192 ? 12.168 -5.305 -7.703 1.00 96.88 192 VAL A O 1
ATOM 1496 N N . GLY A 1 193 ? 9.987 -5.122 -7.222 1.00 95.50 193 GLY A N 1
ATOM 1497 C CA . GLY A 1 193 ? 9.733 -4.106 -8.239 1.00 95.50 193 GLY A CA 1
ATOM 1498 C C . GLY A 1 193 ? 10.505 -2.808 -8.008 1.00 95.50 193 GLY A C 1
ATOM 1499 O O . GLY A 1 193 ? 11.091 -2.289 -8.957 1.00 95.50 193 GLY A O 1
ATOM 1500 N N . ALA A 1 194 ? 10.594 -2.324 -6.766 1.00 96.25 194 ALA A N 1
ATOM 1501 C CA . ALA A 1 194 ? 11.404 -1.157 -6.424 1.00 96.25 194 ALA A CA 1
ATOM 1502 C C . ALA A 1 194 ? 12.894 -1.400 -6.711 1.00 96.25 194 ALA A C 1
ATOM 1504 O O . ALA A 1 194 ? 13.534 -0.564 -7.349 1.00 96.25 194 ALA A O 1
ATOM 1505 N N . CYS A 1 195 ? 13.446 -2.556 -6.328 1.00 96.00 195 CYS A N 1
ATOM 1506 C CA . CYS A 1 195 ? 14.828 -2.910 -6.657 1.00 96.00 195 CYS A CA 1
ATOM 1507 C C . CYS A 1 195 ? 15.065 -2.941 -8.173 1.00 96.00 195 CYS A C 1
ATOM 1509 O O . CYS A 1 195 ? 16.045 -2.372 -8.647 1.00 96.00 195 CYS A O 1
ATOM 1511 N N . LEU A 1 196 ? 14.165 -3.552 -8.948 1.00 94.44 196 LEU A N 1
ATOM 1512 C CA . LEU A 1 196 ? 14.309 -3.618 -10.404 1.00 94.44 196 LEU A CA 1
ATOM 1513 C C . LEU A 1 196 ? 14.224 -2.224 -11.047 1.00 94.44 196 LEU A C 1
ATOM 1515 O O . LEU A 1 196 ? 15.103 -1.854 -11.819 1.00 94.44 196 LEU A O 1
ATOM 1519 N N . LEU A 1 197 ? 13.225 -1.417 -10.684 1.00 92.56 197 LEU A N 1
ATOM 1520 C CA . LEU A 1 197 ? 13.021 -0.072 -11.238 1.00 92.56 197 LEU A CA 1
ATOM 1521 C C . LEU A 1 197 ? 14.160 0.904 -10.903 1.00 92.56 197 LEU A C 1
ATOM 1523 O O . LEU A 1 197 ? 14.419 1.828 -11.678 1.00 92.56 197 LEU A O 1
ATOM 1527 N N . THR A 1 198 ? 14.819 0.719 -9.757 1.00 94.56 198 THR A N 1
ATOM 1528 C CA . THR A 1 198 ? 15.899 1.605 -9.295 1.00 94.56 198 THR A CA 1
ATOM 1529 C C . THR A 1 198 ? 17.285 1.157 -9.753 1.00 94.56 198 THR A C 1
ATOM 1531 O O . THR A 1 198 ? 18.084 2.004 -10.146 1.00 94.56 198 THR A O 1
ATOM 1534 N N . PHE A 1 199 ? 17.579 -0.148 -9.782 1.00 93.00 199 PHE A N 1
ATOM 1535 C CA . PHE A 1 199 ? 18.897 -0.646 -10.194 1.00 93.00 199 PHE A CA 1
ATOM 1536 C C . PHE A 1 199 ? 19.035 -0.900 -11.699 1.00 93.00 199 PHE A C 1
ATOM 1538 O O . PHE A 1 199 ? 20.150 -0.826 -12.211 1.00 93.00 199 PHE A O 1
ATOM 1545 N N . LEU A 1 200 ? 17.945 -1.193 -12.420 1.00 87.44 200 LEU A N 1
ATOM 1546 C CA . LEU A 1 200 ? 18.001 -1.547 -13.849 1.00 87.44 200 LEU A CA 1
ATOM 1547 C C . LEU A 1 200 ? 17.501 -0.446 -14.803 1.00 87.44 200 LEU A C 1
ATOM 1549 O O . LEU A 1 200 ? 17.673 -0.618 -16.008 1.00 87.44 200 LEU A O 1
ATOM 1553 N N . ASN A 1 201 ? 17.010 0.698 -14.293 1.00 78.81 201 ASN A N 1
ATOM 1554 C CA . ASN A 1 201 ? 16.218 1.753 -14.980 1.00 78.81 201 ASN A CA 1
ATOM 1555 C C . ASN A 1 201 ? 14.694 1.479 -14.949 1.00 78.81 201 ASN A C 1
ATOM 1557 O O . ASN A 1 201 ? 14.294 0.318 -14.867 1.00 78.81 201 ASN A O 1
ATOM 1561 N N . PRO A 1 202 ? 13.812 2.513 -14.962 1.00 81.94 202 PRO A N 1
ATOM 1562 C CA . PRO A 1 202 ? 14.000 3.911 -15.392 1.00 81.94 202 PRO A CA 1
ATOM 1563 C C . PRO A 1 202 ? 14.640 4.850 -14.367 1.00 81.94 202 PRO A C 1
ATOM 1565 O O . PRO A 1 202 ? 15.144 5.900 -14.747 1.00 81.94 202 PRO A O 1
ATOM 1568 N N . PHE A 1 203 ? 14.601 4.523 -13.077 1.00 86.25 203 PHE A N 1
ATOM 1569 C CA . PHE A 1 203 ? 14.842 5.501 -12.013 1.00 86.25 203 PHE A CA 1
ATOM 1570 C C . PHE A 1 203 ? 16.217 5.321 -11.368 1.00 86.25 203 PHE A C 1
ATOM 1572 O O . PHE A 1 203 ? 16.324 5.201 -10.152 1.00 86.25 203 PHE A O 1
ATOM 1579 N N . THR A 1 204 ? 17.276 5.279 -12.178 1.00 83.50 204 THR A N 1
ATOM 1580 C CA . THR A 1 204 ? 18.660 5.241 -11.666 1.00 83.50 204 THR A CA 1
ATOM 1581 C C . THR A 1 204 ? 19.069 6.569 -11.030 1.00 83.50 204 THR A C 1
ATOM 1583 O O . THR A 1 204 ? 19.871 6.594 -10.099 1.00 83.50 204 THR A O 1
ATOM 1586 N N . GLN A 1 205 ? 18.480 7.674 -11.492 1.00 88.94 205 GLN A N 1
ATOM 1587 C CA . GLN A 1 205 ? 18.583 8.974 -10.841 1.00 88.94 205 GLN A CA 1
ATOM 1588 C C . GLN A 1 205 ? 17.475 9.144 -9.798 1.00 88.94 205 GLN A C 1
ATOM 1590 O O . GLN A 1 205 ? 16.317 8.778 -10.016 1.00 88.94 205 GLN A O 1
ATOM 1595 N N . THR A 1 206 ? 17.830 9.743 -8.664 1.00 92.12 206 THR A N 1
ATOM 1596 C CA . THR A 1 206 ? 16.880 10.102 -7.611 1.00 92.12 206 THR A CA 1
ATOM 1597 C C . THR A 1 206 ? 15.886 11.134 -8.139 1.00 92.12 206 THR A C 1
ATOM 1599 O O . THR A 1 206 ? 16.261 12.258 -8.460 1.00 92.12 206 THR A O 1
ATOM 1602 N N . GLY A 1 207 ? 14.612 10.762 -8.211 1.00 93.38 207 GLY A N 1
ATOM 1603 C CA . GLY A 1 207 ? 13.521 11.635 -8.637 1.00 93.38 207 GLY A CA 1
ATOM 1604 C C . GLY A 1 207 ? 12.176 11.137 -8.118 1.00 93.38 207 GLY A C 1
ATOM 1605 O O . GLY A 1 207 ? 12.117 10.187 -7.338 1.00 93.38 207 GLY A O 1
ATOM 1606 N N . ASN A 1 208 ? 11.080 11.746 -8.571 1.00 94.44 208 ASN A N 1
ATOM 1607 C CA . ASN A 1 208 ? 9.735 11.430 -8.071 1.00 94.44 208 ASN A CA 1
ATOM 1608 C C . ASN A 1 208 ? 9.388 9.938 -8.197 1.00 94.44 208 ASN A C 1
ATOM 1610 O O . ASN A 1 208 ? 8.861 9.352 -7.257 1.00 94.44 208 ASN A O 1
ATOM 1614 N N . GLY A 1 209 ? 9.749 9.300 -9.318 1.00 94.12 209 GLY A N 1
ATOM 1615 C CA . GLY A 1 209 ? 9.549 7.861 -9.511 1.00 94.12 209 GLY A CA 1
ATOM 1616 C C . GLY A 1 209 ? 10.378 6.994 -8.557 1.00 94.12 209 GLY A C 1
ATOM 1617 O O . GLY A 1 209 ? 9.866 6.009 -8.035 1.00 94.12 209 GLY A O 1
ATOM 1618 N N . TYR A 1 210 ? 11.616 7.396 -8.248 1.00 95.62 210 TYR A N 1
ATOM 1619 C CA . TYR A 1 210 ? 12.463 6.710 -7.264 1.00 95.62 210 TYR A CA 1
ATOM 1620 C C . TYR A 1 210 ? 11.806 6.732 -5.878 1.00 95.62 210 TYR A C 1
ATOM 1622 O O . TYR A 1 210 ? 11.612 5.686 -5.258 1.00 95.62 210 TYR A O 1
ATOM 1630 N N . PHE A 1 211 ? 11.406 7.917 -5.406 1.00 96.50 211 PHE A N 1
ATOM 1631 C CA . PHE A 1 211 ? 10.771 8.062 -4.095 1.00 96.50 211 PHE A CA 1
ATOM 1632 C C . PHE A 1 211 ? 9.401 7.389 -4.035 1.00 96.50 211 PHE A C 1
ATOM 1634 O O . PHE A 1 211 ? 9.079 6.782 -3.020 1.00 96.50 211 PHE A O 1
ATOM 1641 N N . ALA A 1 212 ? 8.616 7.431 -5.114 1.00 96.50 212 ALA A N 1
ATOM 1642 C CA . ALA A 1 212 ? 7.331 6.741 -5.181 1.00 96.50 212 ALA A CA 1
ATOM 1643 C C . ALA A 1 212 ? 7.492 5.211 -5.148 1.00 96.50 212 ALA A C 1
ATOM 1645 O O . ALA A 1 212 ? 6.721 4.531 -4.471 1.00 96.50 212 ALA A O 1
ATOM 1646 N N . ALA A 1 213 ? 8.510 4.656 -5.813 1.00 96.56 213 ALA A N 1
ATOM 1647 C CA . ALA A 1 213 ? 8.795 3.224 -5.755 1.00 96.56 213 ALA A CA 1
ATOM 1648 C C . ALA A 1 213 ? 9.144 2.783 -4.325 1.00 96.56 213 ALA A C 1
ATOM 1650 O O . ALA A 1 213 ? 8.503 1.888 -3.779 1.00 96.56 213 ALA A O 1
ATOM 1651 N N . TRP A 1 214 ? 10.077 3.462 -3.658 1.00 97.31 214 TRP A N 1
ATOM 1652 C CA . TRP A 1 214 ? 10.411 3.142 -2.264 1.00 97.31 214 TRP A CA 1
ATOM 1653 C C . TRP A 1 214 ? 9.284 3.480 -1.279 1.00 97.31 214 TRP A C 1
ATOM 1655 O O . TRP A 1 214 ? 9.087 2.760 -0.301 1.00 97.31 214 TRP A O 1
ATOM 1665 N N . GLY A 1 215 ? 8.491 4.513 -1.561 1.00 96.19 215 GLY A N 1
ATOM 1666 C CA . GLY A 1 215 ? 7.294 4.865 -0.802 1.00 96.19 215 GLY A CA 1
ATOM 1667 C C . GLY A 1 215 ? 6.288 3.718 -0.754 1.00 96.19 215 GLY A C 1
ATOM 1668 O O . GLY A 1 215 ? 5.811 3.379 0.329 1.00 96.19 215 GLY A O 1
ATOM 1669 N N . THR A 1 216 ? 6.040 3.039 -1.885 1.00 96.25 216 THR A N 1
ATOM 1670 C CA . THR A 1 216 ? 5.169 1.846 -1.902 1.00 96.25 216 THR A CA 1
ATOM 1671 C C . THR A 1 216 ? 5.681 0.739 -0.980 1.00 96.25 216 THR A C 1
ATOM 1673 O O . THR A 1 216 ? 4.881 0.125 -0.278 1.00 96.25 216 THR A O 1
ATOM 1676 N N . VAL A 1 217 ? 7.001 0.532 -0.902 1.00 96.94 217 VAL A N 1
ATOM 1677 C CA . VAL A 1 217 ? 7.622 -0.462 -0.008 1.00 96.94 217 VAL A CA 1
ATOM 1678 C C . VAL A 1 217 ? 7.446 -0.079 1.459 1.00 96.94 217 VAL A C 1
ATOM 1680 O O . VAL A 1 217 ? 7.093 -0.932 2.269 1.00 96.94 217 VAL A O 1
ATOM 1683 N N . ILE A 1 218 ? 7.656 1.193 1.810 1.00 95.75 218 ILE A N 1
ATOM 1684 C CA . ILE A 1 218 ? 7.494 1.684 3.188 1.00 95.75 218 ILE A CA 1
ATOM 1685 C C . ILE A 1 218 ? 6.042 1.526 3.642 1.00 95.75 218 ILE A C 1
ATOM 1687 O O . ILE A 1 218 ? 5.791 1.026 4.739 1.00 95.75 218 ILE A O 1
ATOM 1691 N N . PHE A 1 219 ? 5.076 1.900 2.799 1.00 95.69 219 PHE A N 1
ATOM 1692 C CA . PHE A 1 219 ? 3.666 1.707 3.124 1.00 95.69 219 PHE A CA 1
ATOM 1693 C C . PHE A 1 219 ? 3.297 0.219 3.195 1.00 95.69 219 PHE A C 1
ATOM 1695 O O . PHE A 1 219 ? 2.622 -0.178 4.141 1.00 95.69 219 PHE A O 1
ATOM 1702 N N . ALA A 1 220 ? 3.794 -0.628 2.290 1.00 94.75 220 ALA A N 1
ATOM 1703 C CA . ALA A 1 220 ? 3.577 -2.075 2.365 1.00 94.75 220 ALA A CA 1
ATOM 1704 C C . ALA A 1 220 ? 4.167 -2.688 3.650 1.00 94.75 220 ALA A C 1
ATOM 1706 O O . ALA A 1 220 ? 3.518 -3.498 4.308 1.00 94.75 220 ALA A O 1
ATOM 1707 N N . ALA A 1 221 ? 5.360 -2.254 4.067 1.00 93.81 221 ALA A N 1
ATOM 1708 C CA . ALA A 1 221 ? 5.976 -2.669 5.328 1.00 93.81 221 ALA A CA 1
ATOM 1709 C C . ALA A 1 221 ? 5.172 -2.191 6.550 1.00 93.81 221 ALA A C 1
ATOM 1711 O O . ALA A 1 221 ? 5.005 -2.933 7.519 1.00 93.81 221 ALA A O 1
ATOM 1712 N N . GLY A 1 222 ? 4.627 -0.972 6.488 1.00 92.19 222 GLY A N 1
ATOM 1713 C CA . GLY A 1 222 ? 3.708 -0.445 7.495 1.00 92.19 222 GLY A CA 1
ATOM 1714 C C . GLY A 1 222 ? 2.428 -1.277 7.611 1.00 92.19 222 GLY A C 1
ATOM 1715 O O . GLY A 1 222 ? 1.972 -1.534 8.724 1.00 92.19 222 GLY A O 1
ATOM 1716 N N . ALA A 1 223 ? 1.892 -1.756 6.484 1.00 90.31 223 ALA A N 1
ATOM 1717 C CA . ALA A 1 223 ? 0.729 -2.644 6.443 1.00 90.31 223 ALA A CA 1
ATOM 1718 C C . ALA A 1 223 ? 1.014 -4.027 7.054 1.00 90.31 223 ALA A C 1
ATOM 1720 O O . ALA A 1 223 ? 0.135 -4.618 7.677 1.00 90.31 223 ALA A O 1
ATOM 1721 N N . LEU A 1 224 ? 2.256 -4.513 6.933 1.00 90.25 224 LEU A N 1
ATOM 1722 C CA . LEU A 1 224 ? 2.710 -5.768 7.537 1.00 90.25 224 LEU A CA 1
ATOM 1723 C C . LEU A 1 224 ? 2.753 -5.718 9.076 1.00 90.25 224 LEU A C 1
ATOM 1725 O O . LEU A 1 224 ? 2.892 -6.752 9.722 1.00 90.25 224 LEU A O 1
ATOM 1729 N N . GLY A 1 225 ? 2.655 -4.526 9.673 1.00 82.81 225 GLY A N 1
ATOM 1730 C CA . GLY A 1 225 ? 2.670 -4.372 11.123 1.00 82.81 225 GLY A CA 1
ATOM 1731 C C . GLY A 1 225 ? 4.055 -4.552 11.742 1.00 82.81 225 GLY A C 1
ATOM 1732 O O . GLY A 1 225 ? 4.137 -4.865 12.927 1.00 82.81 225 GLY A O 1
ATOM 1733 N N . ILE A 1 226 ? 5.144 -4.306 10.995 1.00 69.00 226 ILE A N 1
ATOM 1734 C CA . ILE A 1 226 ? 6.509 -4.202 11.552 1.00 69.00 226 ILE A CA 1
ATOM 1735 C C . ILE A 1 226 ? 6.616 -2.892 12.357 1.00 69.00 226 ILE A C 1
ATOM 1737 O O . ILE A 1 226 ? 7.377 -1.979 12.047 1.00 69.00 226 ILE A O 1
ATOM 1741 N N . ARG A 1 227 ? 5.800 -2.750 13.398 1.00 56.25 227 ARG A N 1
ATOM 1742 C CA . ARG A 1 227 ? 5.984 -1.759 14.449 1.00 56.25 227 ARG A CA 1
ATOM 1743 C C . ARG A 1 227 ? 6.711 -2.463 15.581 1.00 56.25 227 ARG A C 1
ATOM 1745 O O . ARG A 1 227 ? 6.082 -3.046 16.445 1.00 56.25 227 ARG A O 1
ATOM 1752 N N . GLY A 1 228 ? 8.041 -2.412 15.502 1.00 50.34 228 GLY A N 1
ATOM 1753 C CA . GLY A 1 228 ? 8.976 -2.554 16.616 1.00 50.34 228 GLY A CA 1
ATOM 1754 C C . GLY A 1 228 ? 8.806 -3.786 17.507 1.00 50.34 228 GLY A C 1
ATOM 1755 O O . GLY A 1 228 ? 7.975 -3.811 18.406 1.00 50.34 228 GLY A O 1
ATOM 1756 N N . ILE A 1 229 ? 9.762 -4.705 17.396 1.00 48.66 229 ILE A N 1
ATOM 1757 C CA . ILE A 1 229 ? 10.081 -5.798 18.339 1.00 48.66 229 ILE A CA 1
ATOM 1758 C C . ILE A 1 229 ? 10.479 -5.259 19.753 1.00 48.66 229 ILE A C 1
ATOM 1760 O O . ILE A 1 229 ? 11.094 -5.946 20.551 1.00 48.66 229 ILE A O 1
ATOM 1764 N N . GLY A 1 230 ? 10.141 -4.008 20.096 1.00 46.72 230 GLY A N 1
ATOM 1765 C CA . GLY A 1 230 ? 10.479 -3.346 21.361 1.00 46.72 230 GLY A CA 1
ATOM 1766 C C . GLY A 1 230 ? 9.387 -3.384 22.436 1.00 46.72 230 GLY A C 1
ATOM 1767 O O . GLY A 1 230 ? 9.645 -2.964 23.559 1.00 46.72 230 GLY A O 1
ATOM 1768 N N . CYS A 1 231 ? 8.186 -3.888 22.139 1.00 45.12 231 CYS A N 1
ATOM 1769 C CA . CYS A 1 231 ? 7.193 -4.194 23.172 1.00 45.12 231 CYS A CA 1
ATOM 1770 C C . CYS A 1 231 ? 7.236 -5.694 23.467 1.00 45.12 231 CYS A C 1
ATOM 1772 O O . CYS A 1 231 ? 6.494 -6.467 22.865 1.00 45.12 231 CYS A O 1
ATOM 1774 N N . ASN A 1 232 ? 8.092 -6.083 24.416 1.00 49.81 232 ASN A N 1
ATOM 1775 C CA . ASN A 1 232 ? 8.364 -7.466 24.833 1.00 49.81 232 ASN A CA 1
ATOM 1776 C C . ASN A 1 232 ? 7.134 -8.309 25.234 1.00 49.81 232 ASN A C 1
ATOM 1778 O O . ASN A 1 232 ? 7.293 -9.497 25.463 1.00 49.81 232 ASN A O 1
ATOM 1782 N N . ASN A 1 233 ? 5.920 -7.746 25.275 1.00 49.22 233 ASN A N 1
ATOM 1783 C CA . ASN A 1 233 ? 4.695 -8.455 25.662 1.00 49.22 233 ASN A CA 1
ATOM 1784 C C . ASN A 1 233 ? 3.515 -8.285 24.685 1.00 49.22 233 ASN A C 1
ATOM 1786 O O . ASN A 1 233 ? 2.402 -8.677 25.018 1.00 49.22 233 ASN A O 1
ATOM 1790 N N . CYS A 1 234 ? 3.712 -7.710 23.490 1.00 45.12 234 CYS A N 1
ATOM 1791 C CA . CYS A 1 234 ? 2.633 -7.569 22.495 1.00 45.12 234 CYS A CA 1
ATOM 1792 C C . CYS A 1 234 ? 2.876 -8.435 21.252 1.00 45.12 234 CYS A C 1
ATOM 1794 O O . CYS A 1 234 ? 2.609 -8.043 20.119 1.00 45.12 234 CYS A O 1
ATOM 1796 N N . VAL A 1 235 ? 3.375 -9.650 21.478 1.00 44.16 235 VAL A N 1
ATOM 1797 C CA . VAL A 1 235 ? 3.152 -10.778 20.572 1.00 44.16 235 VAL A CA 1
ATOM 1798 C C . VAL A 1 235 ? 1.717 -11.244 20.821 1.00 44.16 235 VAL A C 1
ATOM 1800 O O . VAL A 1 235 ? 1.466 -12.306 21.379 1.00 44.16 235 VAL A O 1
ATOM 1803 N N . THR A 1 236 ? 0.739 -10.424 20.428 1.00 45.31 236 THR A N 1
ATOM 1804 C CA . THR A 1 236 ? -0.595 -10.955 20.161 1.00 45.31 236 THR A CA 1
ATOM 1805 C C . THR A 1 236 ? -0.462 -11.685 18.840 1.00 45.31 236 THR A C 1
ATOM 1807 O O . THR A 1 236 ? -0.679 -11.133 17.759 1.00 45.31 236 THR A O 1
ATOM 1810 N N . ILE A 1 237 ? -0.016 -12.937 18.941 1.00 40.69 237 ILE A N 1
ATOM 1811 C CA . ILE A 1 237 ? -0.347 -13.969 17.975 1.00 40.69 237 ILE A CA 1
ATOM 1812 C C . ILE A 1 237 ? -1.869 -13.916 17.874 1.00 40.69 237 ILE A C 1
ATOM 1814 O O . ILE A 1 237 ? -2.592 -14.421 18.723 1.00 40.69 237 ILE A O 1
ATOM 1818 N N . VAL A 1 238 ? -2.360 -13.202 16.866 1.00 42.31 238 VAL A N 1
ATOM 1819 C CA . VAL A 1 238 ? -3.711 -13.400 16.358 1.00 42.31 238 VAL A CA 1
ATOM 1820 C C . VAL A 1 238 ? -3.647 -14.746 15.638 1.00 42.31 238 VAL A C 1
ATOM 1822 O O . VAL A 1 238 ? -3.397 -14.785 14.429 1.00 42.31 238 VAL A O 1
ATOM 1825 N N . THR A 1 239 ? -3.658 -15.830 16.413 1.00 41.25 239 THR A N 1
ATOM 1826 C CA . THR A 1 239 ? -4.148 -17.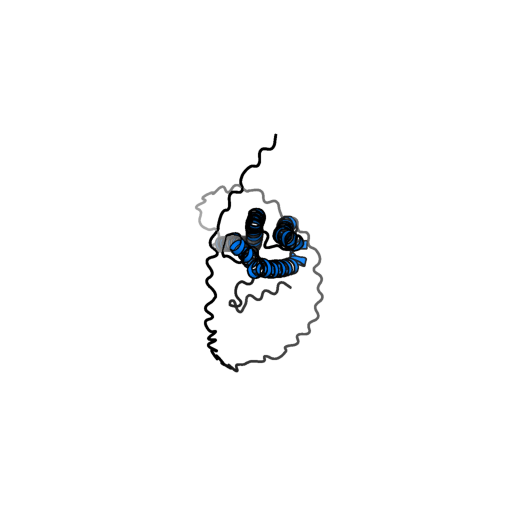143 15.978 1.00 41.25 239 THR A CA 1
ATOM 1827 C C . THR A 1 239 ? -5.632 -17.034 15.709 1.00 41.25 239 THR A C 1
ATOM 1829 O O . THR A 1 239 ? -6.310 -16.357 16.515 1.00 41.25 239 THR A O 1
#

Sequence (239 aa):
MTTSKPDEEQDIETGGEAPATAVKRRKKKKQSATSDGEGRPSAITMDEEGALTPTQGTTTPPKITPQDTRTITTNNSGLSIDQQTILTMMTQISTQYKNMEKDRIVREENGINQMRLPLVGMMVSSMVLLLAVLSWKGLPMWKSAVWRSYAIAYPCVTLVISLMGVLKMCNKEFYLSNGKFIHVLLFLWNFVGACLLTFLNPFTQTGNGYFAAWGTVIFAAGALGIRGIGCNNCVTIVT

Mean predicted aligned error: 16.08 Å

Solvent-accessible surface area (backbone atoms only — not comparable to full-atom values): 15272 Å² total; per-residue (Å²): 142,84,84,84,79,85,85,85,85,79,88,75,84,82,83,82,81,84,86,85,86,79,82,89,79,86,80,85,78,86,83,86,78,88,76,87,78,86,84,86,80,77,90,78,87,80,89,77,90,77,93,74,84,83,78,89,77,93,73,81,80,82,86,81,72,89,74,82,85,74,86,75,87,76,91,70,90,78,77,55,73,65,59,59,51,52,54,51,52,54,51,50,52,55,51,52,51,54,50,53,54,51,51,53,53,54,53,54,50,52,55,54,52,59,53,47,52,23,45,54,47,28,38,54,22,23,50,52,25,41,51,41,58,72,65,59,78,69,77,80,78,62,88,44,76,64,59,58,50,48,61,54,45,51,30,50,51,54,34,51,53,38,49,50,51,63,61,42,63,78,40,62,70,64,41,72,76,45,41,66,60,52,34,54,51,50,26,52,53,35,45,53,49,30,51,46,35,36,77,74,46,87,29,66,58,92,45,72,42,35,53,18,34,53,43,28,27,53,23,28,44,55,52,62,57,77,70,63,95,77,56,92,82,69,81,73,76,82,120

Foldseek 3Di:
DDDDDDDDDDDDDPDDDDDDDDDDDDDDDDDDDDDDDDDDDDDDDDDDDDDDDDDDDDDDDDDDDDDDDDDDDDPDDDDDPVVVVVVVVVVVVVVVVVVVVVVVVVVVVVVLVLLVVLLVLLLVLLVLLLVVLVVDPDDCPVPDPVVSVVSNVLSVVSNVLSVVVVVCVVPPVVCLVCVLVSLVVQLVSLVVSLCCPCVVDDPVDDDSNNCSSVSSNVSSVSNNVPPDPPPVPPPPPPD

Radius of gyration: 33.52 Å; Cα contacts (8 Å, |Δi|>4): 110; chains: 1; bounding box: 78×54×122 Å